Protein AF-A0A1G9U448-F1 (afdb_monomer)

Organism: NCBI:txid1075417

Solvent-accessible surface area (backbone atoms only — not comparable to full-atom values): 19824 Å² total; per-residue (Å²): 132,89,81,52,75,70,58,46,34,69,56,34,36,54,64,58,60,37,46,76,71,63,32,39,77,43,89,88,50,56,73,77,45,35,34,31,41,39,100,90,46,83,48,41,38,32,33,53,84,89,37,44,70,69,30,36,38,35,36,94,88,40,91,78,58,45,40,41,49,67,46,52,42,53,81,42,41,80,78,71,75,64,86,57,98,40,72,66,56,34,39,51,52,52,50,50,59,48,48,73,46,92,81,74,75,94,59,88,73,64,77,82,69,73,83,58,68,49,58,70,83,51,40,51,68,47,79,41,52,79,86,73,39,54,53,49,33,73,72,42,42,45,49,69,70,54,49,60,74,45,32,91,54,33,26,34,30,26,45,74,82,48,92,80,55,57,79,24,45,23,41,54,14,19,43,94,90,49,90,61,68,41,27,34,42,35,37,50,86,99,42,77,47,68,43,74,33,37,41,61,51,53,24,30,30,66,46,56,25,82,86,78,31,58,28,36,39,39,17,35,35,62,62,30,46,52,30,43,43,55,58,40,48,77,80,43,56,79,81,69,34,47,82,43,20,23,38,38,15,36,74,54,76,74,32,68,56,36,49,50,53,54,46,69,75,44,68,86,27,50,39,33,35,48,30,37,56,48,72,66,28,43,51,43,52,42,50,52,46,31,54,73,70,73,47,66,73,48,80,48,79,56,99,63,32,35,37,41,40,43,93,89,49,73,53,73,41,46,60,90,65,60,42,63,64,56,49,30,69,76,66,68,54,89,62,91,64,46,80,51,71,40,96,50,62,30,40,35,52,72,49,64,112

pLDDT: mean 90.65, std 8.46, range [37.75, 98.62]

Radius of gyration: 24.88 Å; Cα contacts (8 Å, |Δi|>4): 648; chains: 1; bounding box: 70×58×46 Å

Sequence (353 aa):
MAYDFTYFKQRVSIIQAAEALGYRHNPHAGRNPVEYCHPEHANVIIRNPHDPVKQLYFTRHDDTNRGSVIDFVRHRLHLFGVRESSEMAGVNKVLHQLAQVDYQPTALLPEVGAKKTFVRERYHCRPAQLQDLGYLQRKRGLSEETLLAFLPYLQKVVDLESAKKWENIGFPYRVVEESQWRGLELVNYHFKRFAAGSDRQHACWFAGCTMVPEKVMWAESAIDAMSFFQLSQRTSPTRFSLKHTLYVAVGGALARAQAEHVLRLYPYARHYTIFDADLAGRLQTIRLAAYRLGVSLTLRREQHQVHFQLPDRTFAIPIDEISLHRFRTLSHLNVQLVEYRPRGKDFNQMLTE

InterPro domains:
  IPR034154 Archaeal primase DnaG/twinkle-like, TOPRIM domain [cd01029] (219-300)

Foldseek 3Di:
DDDDPQNLLQQFALLLVCVLLVWAWDPPDDLAQTWTDDPVDFIKTWGPRVGSNPIKIDGPPDPCQIGHSLSVCLVCLVSVVDDDPDSVVSSVVVSVVRSVDDDDRPDDRRPPPDQDFDDPVQKDKDQDDLVLCCCCVVVLLFDSVLCVQCSRQKIFIFRNPDPVRDTWIWGFWDALVDPDGRWIWTDDVVDTDIDRNRDLQAIWGKAADSPAALEEEEEQAPSLQSLVLVVCCVPPVPPDDSPRYMYTHRPHQDHLNNLLRVCVSHVNHQYEYQYWPALRSLVSLQSSQCSNVVWDWDWDDDDFWIWIDTPVDIDIDGSVRRHPVVCCVRVVRDGRYHYDYDPDGGSSVVSVD

Mean predicted aligned error: 12.14 Å

Secondary structure (DSSP, 8-state):
-PPPHHHHHHH--HHHHHHHTT-EE-TTS-SSSEEEE-SSS--EEEESTT-GGG-EEE-SS-SSSEESHHHHHHHTGGGGT---SSHHHHHHHHHHHHHTS----SS-PPP----PPP-GGGEEEEE--GGGGHHHHHTT---HHHHHHHGGG-EEEEETTSTT--EEEEEEEB-TT--S-SEEEEEETTEEEEPTT--TTT-BEEEE--SS-SEEEEESSHHHHHHHHHHHHHH-TTTT-TTTEEEEE-SSSPPHHHHHHHHHH-TTSEEEE---SSHHHHHHHHHHHHHHTT---EEEE-SSEEEEE-SS-EEEEEGGG--HHHHHHHH------EE---SSSSTTHHHH-

Nearest PDB structures (foldseek):
  6njx-assembly1_A  TM=5.952E-01  e=1.145E-01  Xanthomonas campestris pv. campestris str. B100
  7mwr-assembly1_B  TM=3.979E-01  e=8.564E-01  synthetic construct
  8dzt-assembly1_A  TM=3.580E-01  e=2.215E+00  Homo sapiens
  8dzt-assembly2_B  TM=3.582E-01  e=2.619E+00  Homo sapiens

Structure (mmCIF, N/CA/C/O backbone):
data_AF-A0A1G9U448-F1
#
_entry.id   AF-A0A1G9U448-F1
#
loop_
_atom_site.group_PDB
_atom_site.id
_atom_site.type_symbol
_atom_site.label_atom_id
_atom_site.label_alt_id
_atom_site.label_comp_id
_atom_site.label_asym_id
_atom_site.label_entity_id
_atom_site.label_seq_id
_atom_site.pdbx_PDB_ins_code
_atom_site.Cartn_x
_atom_site.Cartn_y
_atom_site.Cartn_z
_atom_site.occupancy
_atom_site.B_iso_or_equiv
_atom_site.auth_seq_id
_atom_site.auth_comp_id
_atom_site.auth_asym_id
_atom_site.auth_atom_id
_atom_site.pdbx_PDB_model_num
ATOM 1 N N . MET A 1 1 ? -36.482 -34.947 7.653 1.00 37.75 1 MET A N 1
ATOM 2 C CA . MET A 1 1 ? -35.317 -34.242 8.234 1.00 37.75 1 MET A CA 1
ATOM 3 C C . MET A 1 1 ? -35.403 -32.791 7.798 1.00 37.75 1 MET A C 1
ATOM 5 O O . MET A 1 1 ? -35.676 -32.567 6.627 1.00 37.75 1 MET A O 1
ATOM 9 N N . ALA A 1 2 ? -35.267 -31.824 8.706 1.00 45.16 2 ALA A N 1
ATOM 10 C CA . ALA A 1 2 ? -35.223 -30.413 8.325 1.00 45.16 2 ALA A CA 1
ATOM 11 C C . ALA A 1 2 ? -33.831 -30.113 7.753 1.00 45.16 2 ALA A C 1
ATOM 13 O O . ALA A 1 2 ? -32.829 -30.305 8.439 1.00 45.16 2 ALA A O 1
ATOM 14 N N . TYR A 1 3 ? -33.763 -29.723 6.486 1.00 59.84 3 TYR A N 1
ATOM 15 C CA . TYR A 1 3 ? -32.505 -29.390 5.829 1.00 59.84 3 TYR A CA 1
ATOM 16 C C . TYR A 1 3 ? -32.178 -27.922 6.106 1.00 59.84 3 TYR A C 1
ATOM 18 O O . TYR A 1 3 ? -32.959 -27.039 5.763 1.00 59.84 3 TYR A O 1
ATOM 26 N N . ASP A 1 4 ? -31.046 -27.666 6.761 1.00 73.19 4 ASP A N 1
ATOM 27 C CA . ASP A 1 4 ? -30.566 -26.307 7.032 1.00 73.19 4 ASP A CA 1
ATOM 28 C C . ASP A 1 4 ? -29.930 -25.686 5.773 1.00 73.19 4 ASP A C 1
ATOM 30 O O . ASP A 1 4 ? -29.405 -26.380 4.906 1.00 73.19 4 ASP A O 1
ATOM 34 N N . PHE A 1 5 ? -29.907 -24.362 5.666 1.00 74.75 5 PHE A N 1
ATOM 35 C CA . PHE A 1 5 ? -29.290 -23.637 4.553 1.00 74.75 5 PHE A CA 1
ATOM 36 C C . PHE A 1 5 ? -27.809 -23.976 4.345 1.00 74.75 5 PHE A C 1
ATOM 38 O O . PHE A 1 5 ? -27.303 -23.913 3.219 1.00 74.75 5 PHE A O 1
ATOM 45 N N . THR A 1 6 ? -27.119 -24.392 5.406 1.00 78.38 6 THR A N 1
ATOM 46 C CA . THR A 1 6 ? -25.754 -24.922 5.342 1.00 78.38 6 THR A CA 1
ATOM 47 C C . THR A 1 6 ? -25.672 -26.202 4.502 1.00 78.38 6 THR A C 1
ATOM 49 O O . THR A 1 6 ? -24.726 -26.367 3.732 1.00 78.38 6 THR A O 1
ATOM 52 N N . TYR A 1 7 ? -26.685 -27.074 4.578 1.00 83.44 7 TYR A N 1
ATOM 53 C CA . TYR A 1 7 ? -26.759 -28.317 3.803 1.00 83.44 7 TYR A CA 1
ATOM 54 C C . TYR A 1 7 ? -26.789 -28.042 2.296 1.00 83.44 7 TYR A C 1
ATOM 56 O O . TYR A 1 7 ? -26.058 -28.686 1.541 1.00 83.44 7 TYR A O 1
ATOM 64 N N . PHE A 1 8 ? -27.593 -27.068 1.859 1.00 85.19 8 PHE A N 1
ATOM 65 C CA . PHE A 1 8 ? -27.722 -26.739 0.438 1.00 85.19 8 PHE A CA 1
ATOM 66 C C . PHE A 1 8 ? -26.487 -26.047 -0.122 1.00 85.19 8 PHE A C 1
ATOM 68 O O . PHE A 1 8 ? -26.051 -26.399 -1.211 1.00 85.19 8 PHE A O 1
ATOM 75 N N . LYS A 1 9 ? -25.865 -25.127 0.626 1.00 83.81 9 LYS A N 1
ATOM 76 C CA . LYS A 1 9 ? -24.628 -24.452 0.185 1.00 83.81 9 LYS A CA 1
ATOM 77 C C . LYS A 1 9 ? -23.459 -25.414 -0.058 1.00 83.81 9 LYS A C 1
ATOM 79 O O . LYS A 1 9 ? -22.544 -25.080 -0.798 1.00 83.81 9 LYS A O 1
ATOM 84 N N . GLN A 1 10 ? -23.478 -26.591 0.565 1.00 85.38 10 GLN A N 1
ATOM 85 C CA . GLN A 1 10 ? -22.467 -27.631 0.353 1.00 85.38 10 GLN A CA 1
ATOM 86 C C . GLN A 1 10 ? -22.732 -28.503 -0.880 1.00 85.38 10 GLN A C 1
ATOM 88 O O . GLN A 1 10 ? -21.804 -29.145 -1.360 1.00 85.38 10 GLN A O 1
ATOM 93 N N . ARG A 1 11 ? -23.979 -28.562 -1.363 1.00 86.38 11 ARG A N 1
ATOM 94 C CA . ARG A 1 11 ? -24.420 -29.521 -2.392 1.00 86.38 11 ARG A CA 1
ATOM 95 C C . ARG A 1 11 ? -24.850 -28.871 -3.696 1.00 86.38 11 ARG A C 1
ATOM 97 O O . ARG A 1 11 ? -24.737 -29.495 -4.738 1.00 86.38 11 ARG A O 1
ATOM 104 N N . VAL A 1 12 ? -25.326 -27.632 -3.640 1.00 90.62 12 VAL A N 1
ATOM 105 C CA . VAL A 1 12 ? -25.821 -26.896 -4.801 1.00 90.62 12 VAL A CA 1
ATOM 106 C C . VAL A 1 12 ? -24.883 -25.740 -5.089 1.00 90.62 12 VAL A C 1
ATOM 108 O O . VAL A 1 12 ? -24.682 -24.859 -4.249 1.00 90.62 12 VAL A O 1
ATOM 111 N N . SER A 1 13 ? -24.330 -25.728 -6.297 1.00 92.12 13 SER A N 1
ATOM 112 C CA . SER A 1 13 ? -23.539 -24.601 -6.784 1.00 92.12 13 SER A CA 1
ATOM 113 C C . SER A 1 13 ? -24.437 -23.556 -7.461 1.00 92.12 13 SER A C 1
ATOM 115 O O . SER A 1 13 ? -25.479 -23.869 -8.035 1.00 92.12 13 SER A O 1
ATOM 117 N N . ILE A 1 14 ? -24.031 -22.288 -7.435 1.00 95.12 14 ILE A N 1
ATOM 118 C CA . ILE A 1 14 ? -24.667 -21.217 -8.215 1.00 95.12 14 ILE A CA 1
ATOM 119 C C . ILE A 1 14 ? -24.585 -21.529 -9.710 1.00 95.12 14 ILE A C 1
ATOM 121 O O . ILE A 1 14 ? -25.510 -21.220 -10.452 1.00 95.12 14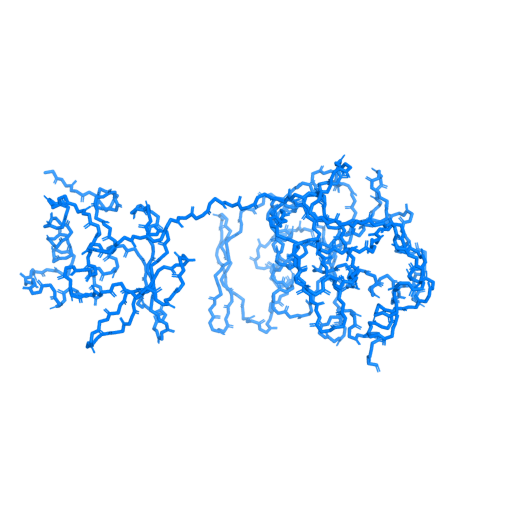 ILE A O 1
ATOM 125 N N . ILE A 1 15 ? -23.491 -22.156 -10.145 1.00 93.56 15 ILE A N 1
ATOM 126 C CA . ILE A 1 15 ? -23.274 -22.536 -11.542 1.00 93.56 15 ILE A CA 1
ATOM 127 C C . ILE A 1 15 ? -24.350 -23.530 -11.989 1.00 93.56 15 ILE A C 1
ATOM 129 O O . ILE A 1 15 ? -25.001 -23.303 -13.001 1.00 93.56 15 ILE A O 1
ATOM 133 N N . GLN A 1 16 ? -24.620 -24.545 -11.167 1.00 93.50 16 GLN A N 1
ATOM 134 C CA . GLN A 1 16 ? -25.703 -25.502 -11.385 1.00 93.50 16 GLN A CA 1
ATOM 135 C C . GLN A 1 16 ? -27.058 -24.808 -11.512 1.00 93.50 16 GLN A C 1
ATOM 137 O O . GLN A 1 16 ? -27.798 -25.061 -12.458 1.00 93.50 16 GLN A O 1
ATOM 142 N N . ALA A 1 17 ? -27.380 -23.914 -10.572 1.00 94.06 17 ALA A N 1
ATOM 143 C CA . ALA A 1 17 ? -28.644 -23.185 -10.595 1.00 94.06 17 ALA A CA 1
ATOM 144 C C . ALA A 1 17 ? -28.766 -22.272 -11.828 1.00 94.06 17 ALA A C 1
ATOM 146 O O . ALA A 1 17 ? -29.856 -22.117 -12.371 1.00 94.06 17 ALA A O 1
ATOM 147 N N . ALA A 1 18 ? -27.663 -21.673 -12.282 1.00 94.62 18 ALA A N 1
ATOM 148 C CA . ALA A 1 18 ? -27.633 -20.840 -13.476 1.00 94.62 18 ALA A CA 1
ATOM 149 C C . ALA A 1 18 ? -27.807 -21.679 -14.755 1.00 94.62 18 ALA A C 1
ATOM 151 O O . ALA A 1 18 ? -28.642 -21.342 -15.592 1.00 94.62 18 ALA A O 1
ATOM 152 N N . GLU A 1 19 ? -27.079 -22.787 -14.902 1.00 93.38 19 GLU A N 1
ATOM 153 C CA . GLU A 1 19 ? -27.205 -23.675 -16.065 1.00 93.38 19 GLU A CA 1
ATOM 154 C C . GLU A 1 19 ? -28.598 -24.318 -16.151 1.00 93.38 19 GLU A C 1
ATOM 156 O O . GLU A 1 19 ? -29.150 -24.421 -17.245 1.00 93.38 19 GLU A O 1
ATOM 161 N N . ALA A 1 20 ? -29.221 -24.646 -15.011 1.00 92.50 20 ALA A N 1
ATOM 162 C CA . ALA A 1 20 ? -30.607 -25.123 -14.959 1.00 92.50 20 ALA A CA 1
ATOM 163 C C . ALA A 1 20 ? -31.621 -24.100 -15.509 1.00 92.50 20 ALA A C 1
ATOM 165 O O . ALA A 1 20 ? -32.674 -24.485 -16.008 1.00 92.50 20 ALA A O 1
ATOM 166 N N . LEU A 1 21 ? -31.291 -22.806 -15.450 1.00 93.62 21 LEU A N 1
ATOM 167 C CA . LEU A 1 21 ? -32.075 -21.712 -16.029 1.00 93.62 21 LEU A CA 1
ATOM 168 C C . LEU A 1 21 ? -31.620 -21.331 -17.449 1.00 93.62 21 LEU A C 1
ATOM 170 O O . LEU A 1 21 ? -32.036 -20.300 -17.965 1.00 93.62 21 LEU A O 1
ATOM 174 N N . GLY A 1 22 ? -30.740 -22.112 -18.081 1.00 92.69 22 GLY A N 1
ATOM 175 C CA . GLY A 1 22 ? -30.280 -21.863 -19.449 1.00 92.69 22 GLY A CA 1
ATOM 176 C C . GLY A 1 22 ? -29.158 -20.830 -19.584 1.00 92.69 22 GLY A C 1
ATOM 177 O O . GLY A 1 22 ? -28.818 -20.445 -20.707 1.00 92.69 22 GLY A O 1
ATOM 178 N N . TYR A 1 23 ? -28.547 -20.385 -18.481 1.00 94.06 23 TYR A N 1
ATOM 179 C CA . TYR A 1 23 ? -27.344 -19.559 -18.561 1.00 94.06 23 TYR A CA 1
ATOM 180 C C . TYR A 1 23 ? -26.170 -20.361 -19.136 1.00 94.06 23 TYR A C 1
ATOM 182 O O . TYR A 1 23 ? -25.998 -21.541 -18.837 1.00 94.06 23 TYR A O 1
ATOM 190 N N . ARG A 1 24 ? -25.309 -19.703 -19.918 1.00 93.12 24 ARG A N 1
ATOM 191 C CA . ARG A 1 24 ? -24.119 -20.318 -20.5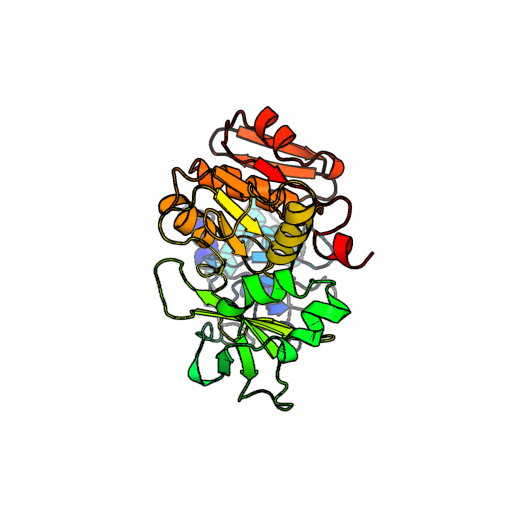26 1.00 93.12 24 ARG A CA 1
ATOM 192 C C . ARG A 1 24 ? -22.849 -19.572 -20.150 1.00 93.12 24 ARG A C 1
ATOM 194 O O . ARG A 1 24 ? -22.836 -18.344 -20.111 1.00 93.12 24 ARG A O 1
ATOM 201 N N . HIS A 1 25 ? -21.775 -20.317 -19.904 1.00 91.50 25 HIS A N 1
ATOM 202 C CA . HIS A 1 25 ? -20.465 -19.751 -19.598 1.00 91.50 25 HIS A CA 1
ATOM 203 C C . HIS A 1 25 ? -19.950 -18.866 -20.745 1.00 91.50 25 HIS A C 1
ATOM 205 O O . HIS A 1 25 ? -20.002 -19.259 -21.911 1.00 91.50 25 HIS A O 1
ATOM 211 N N . ASN A 1 26 ? -19.412 -17.692 -20.408 1.00 88.69 26 ASN A N 1
ATOM 212 C CA . ASN A 1 26 ? -18.741 -16.797 -21.344 1.00 88.69 26 ASN A CA 1
ATOM 213 C C . ASN A 1 26 ? -17.211 -17.004 -21.284 1.00 88.69 26 ASN A C 1
ATOM 215 O O . ASN A 1 26 ? -16.560 -16.456 -20.389 1.00 88.69 26 ASN A O 1
ATOM 219 N N . PRO A 1 27 ? -16.601 -17.730 -22.243 1.00 79.38 27 PRO A N 1
ATOM 220 C CA . PRO A 1 27 ? -15.167 -18.037 -22.220 1.00 79.38 27 PRO A CA 1
ATOM 221 C C . PRO A 1 27 ? -14.274 -16.814 -22.475 1.00 79.38 27 PRO A C 1
ATOM 223 O O . PRO A 1 27 ? -13.073 -16.866 -22.215 1.00 79.38 27 PRO A O 1
ATOM 226 N N . HIS A 1 28 ? -14.842 -15.714 -22.976 1.00 78.81 28 HIS A N 1
ATOM 227 C CA . HIS A 1 28 ? -14.120 -14.472 -23.252 1.00 78.81 28 HIS A CA 1
ATOM 228 C C . HIS A 1 28 ? -14.090 -13.514 -22.048 1.00 78.81 28 HIS A C 1
ATOM 230 O O . HIS A 1 28 ? -13.465 -12.455 -22.122 1.00 78.81 28 HIS A O 1
ATOM 236 N N . ALA A 1 29 ? -14.753 -13.867 -20.942 1.00 78.06 29 ALA A N 1
ATOM 237 C CA . ALA A 1 29 ? -14.785 -13.075 -19.719 1.00 78.06 29 ALA A CA 1
ATOM 238 C C . ALA A 1 29 ? -13.610 -13.389 -18.765 1.00 78.06 29 ALA A C 1
ATOM 240 O O . ALA A 1 29 ? -12.647 -14.081 -19.103 1.00 78.06 29 ALA A O 1
ATOM 241 N N . GLY A 1 30 ? -13.660 -12.828 -17.551 1.00 65.12 30 GLY A N 1
ATOM 242 C CA . GLY A 1 30 ? -12.664 -13.078 -16.507 1.00 65.12 30 GLY A CA 1
ATOM 243 C C . GLY A 1 30 ? -12.547 -14.563 -16.135 1.00 65.12 30 GLY A C 1
ATOM 244 O O . GLY A 1 30 ? -13.518 -15.309 -16.183 1.00 65.12 30 GLY A O 1
ATOM 245 N N . ARG A 1 31 ? -11.339 -14.996 -15.741 1.00 71.25 31 ARG A N 1
ATOM 246 C CA . ARG A 1 31 ? -11.076 -16.390 -15.323 1.00 71.25 31 ARG A CA 1
ATOM 247 C C . ARG A 1 31 ? -11.512 -16.686 -13.882 1.00 71.25 31 ARG A C 1
ATOM 249 O O . ARG A 1 31 ? -11.814 -17.821 -13.548 1.00 71.25 31 ARG A O 1
ATOM 256 N N . ASN A 1 32 ? -11.507 -15.679 -13.011 1.00 75.25 32 ASN A N 1
ATOM 257 C CA . ASN A 1 32 ? -12.076 -15.729 -11.662 1.00 75.25 32 ASN A CA 1
ATOM 258 C C . ASN A 1 32 ? -12.270 -14.276 -11.177 1.00 75.25 32 ASN A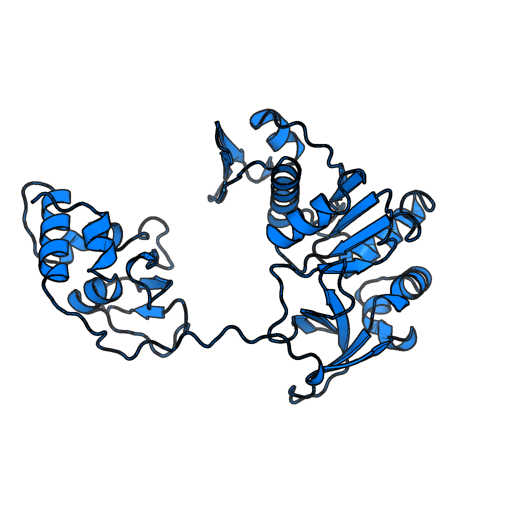 C 1
ATOM 260 O O . ASN A 1 32 ? -11.272 -13.599 -10.912 1.00 75.25 32 ASN A O 1
ATOM 264 N N . PRO A 1 33 ? -13.509 -13.764 -11.089 1.00 84.44 33 PRO A N 1
ATOM 265 C CA . PRO A 1 33 ? -14.768 -14.492 -11.259 1.00 84.44 33 P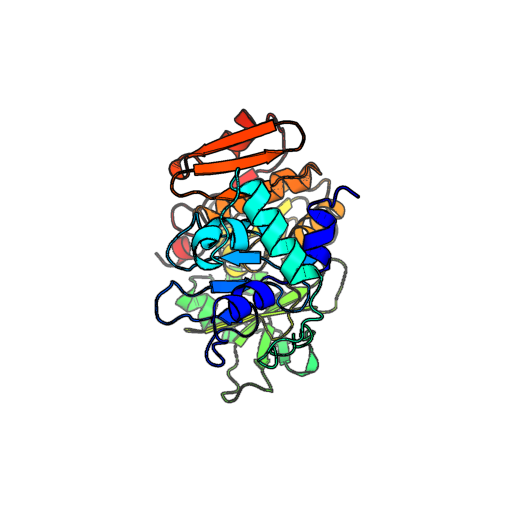RO A CA 1
ATOM 266 C C . PRO A 1 33 ? -15.050 -14.901 -12.710 1.00 84.44 33 PRO A C 1
ATOM 268 O O . PRO A 1 33 ? -14.526 -14.273 -13.628 1.00 84.44 33 PRO A O 1
ATOM 271 N N . VAL A 1 34 ? -15.883 -15.930 -12.880 1.00 89.38 34 VAL A N 1
ATOM 272 C CA . VAL A 1 34 ? -16.415 -16.376 -14.181 1.00 89.38 34 VAL A CA 1
ATOM 273 C C . VAL A 1 34 ? -17.737 -15.673 -14.478 1.00 89.38 34 VAL A C 1
ATOM 275 O O . VAL A 1 34 ? -18.439 -15.256 -13.556 1.00 89.38 34 VAL A O 1
ATOM 278 N N . GLU A 1 35 ? -18.090 -15.543 -15.753 1.00 93.06 35 GLU A N 1
ATOM 279 C CA . GLU A 1 35 ? -19.335 -14.904 -16.192 1.00 93.06 35 GLU A CA 1
ATOM 280 C C . GLU A 1 35 ? -20.228 -15.905 -16.929 1.00 93.06 35 GLU A C 1
ATOM 282 O O . GLU A 1 35 ? -19.755 -16.681 -17.759 1.00 93.06 35 GLU A O 1
ATOM 287 N N . TYR A 1 36 ? -21.519 -15.871 -16.609 1.00 93.44 36 TYR A N 1
ATOM 288 C CA . TYR A 1 36 ? -22.572 -16.669 -17.225 1.00 93.44 36 TYR A CA 1
ATOM 289 C C . TYR A 1 36 ? -23.613 -15.733 -17.847 1.00 93.44 36 TYR A C 1
ATOM 291 O O . TYR A 1 36 ? -24.137 -14.838 -17.178 1.00 93.44 36 TYR A O 1
ATOM 299 N N . CYS A 1 37 ? -23.902 -15.933 -19.130 1.00 92.75 37 CYS A N 1
ATOM 300 C CA . CYS A 1 37 ? -24.793 -15.101 -19.935 1.00 92.75 37 CYS A CA 1
ATOM 301 C C . CYS A 1 37 ? -26.135 -15.792 -20.178 1.00 92.75 37 CYS A C 1
ATOM 303 O O . CYS A 1 37 ? -26.185 -17.014 -20.321 1.00 92.75 37 CYS A O 1
ATOM 305 N N . HIS A 1 38 ? -27.204 -15.004 -20.278 1.00 91.75 38 HIS A N 1
ATOM 306 C CA . HIS A 1 38 ? -28.538 -15.469 -20.656 1.00 91.75 38 HIS A CA 1
ATOM 307 C C . HIS A 1 38 ? -29.115 -14.547 -21.745 1.00 91.75 38 HIS A C 1
ATOM 309 O O . HIS A 1 38 ? -28.898 -13.339 -21.658 1.00 91.75 38 HIS A O 1
ATOM 315 N N . PRO A 1 39 ? -29.846 -15.061 -22.754 1.00 87.75 39 PRO A N 1
ATOM 316 C CA . PRO A 1 39 ? -30.405 -14.229 -23.827 1.00 87.75 39 PRO A CA 1
ATOM 317 C C . PRO A 1 39 ? -31.393 -13.157 -23.340 1.00 87.75 39 PRO A C 1
ATOM 319 O O . PRO A 1 39 ? -31.404 -12.048 -23.860 1.00 87.75 39 PRO A O 1
ATOM 322 N N . GLU A 1 40 ? -32.200 -13.483 -22.327 1.00 88.00 40 GLU A N 1
ATOM 323 C CA . GLU A 1 40 ? -33.309 -12.632 -21.854 1.00 88.00 40 GLU A CA 1
ATOM 324 C C . GLU A 1 40 ? -33.076 -12.011 -20.466 1.00 88.00 40 GLU A C 1
ATOM 326 O O . GLU A 1 40 ? -33.907 -11.256 -19.961 1.00 88.00 40 GLU A O 1
ATOM 331 N N . HIS A 1 41 ? -31.963 -12.340 -19.804 1.00 87.31 41 HIS A N 1
ATOM 332 C CA . HIS A 1 41 ? -31.717 -11.946 -18.415 1.00 87.31 41 HIS A CA 1
ATOM 333 C C . HIS A 1 41 ? -30.299 -11.415 -18.231 1.00 87.31 41 HIS A C 1
ATOM 335 O O . HIS A 1 41 ? -29.377 -11.795 -18.948 1.00 87.31 41 HIS A O 1
ATOM 341 N N . ALA A 1 42 ? -30.111 -10.557 -17.226 1.00 86.19 42 ALA A N 1
ATOM 342 C CA . ALA A 1 42 ? -28.808 -9.978 -16.923 1.00 86.19 42 ALA A CA 1
ATOM 343 C C . ALA A 1 42 ? -27.749 -11.057 -16.639 1.00 86.19 42 ALA A C 1
ATOM 345 O O . ALA A 1 42 ? -28.018 -12.040 -15.936 1.00 86.19 42 ALA A O 1
ATOM 346 N N . ASN A 1 43 ? -26.532 -10.819 -17.139 1.00 90.88 43 ASN A N 1
ATOM 347 C CA . ASN A 1 43 ? -25.374 -11.672 -16.892 1.00 90.88 43 ASN A CA 1
ATOM 348 C C . ASN A 1 43 ? -25.081 -11.803 -15.397 1.00 90.88 43 ASN A C 1
ATOM 350 O O . ASN A 1 43 ? -25.203 -10.851 -14.618 1.00 90.88 43 ASN A O 1
ATOM 354 N N . VAL A 1 44 ? -24.617 -12.987 -15.023 1.00 92.50 44 VAL A N 1
ATOM 355 C CA . VAL A 1 44 ? -24.292 -13.348 -13.648 1.00 92.50 44 VAL A CA 1
ATOM 356 C C . VAL A 1 44 ? -22.790 -13.569 -13.549 1.00 92.50 44 VAL A C 1
ATOM 358 O O . VAL A 1 44 ? -22.216 -14.364 -14.290 1.00 92.50 44 VAL A O 1
ATOM 361 N N . ILE A 1 45 ? -22.147 -12.872 -12.615 1.00 92.94 45 ILE A N 1
ATOM 362 C CA . ILE A 1 45 ? -20.721 -13.014 -12.335 1.00 92.94 45 ILE A CA 1
ATOM 363 C C . ILE A 1 45 ? -20.557 -13.830 -11.057 1.00 92.94 45 ILE A C 1
ATOM 365 O O . ILE A 1 45 ? -21.003 -13.404 -9.993 1.00 92.94 45 ILE A O 1
ATOM 369 N N . ILE A 1 46 ? -19.898 -14.986 -11.157 1.00 92.38 46 ILE A N 1
ATOM 370 C CA . ILE A 1 46 ? -19.754 -15.972 -10.080 1.00 92.38 46 ILE A CA 1
ATOM 371 C C . ILE A 1 46 ? -18.304 -15.989 -9.585 1.00 92.38 46 ILE A C 1
ATOM 373 O O . ILE A 1 46 ? -17.359 -16.255 -10.331 1.00 92.38 46 ILE A O 1
ATOM 377 N N . ARG A 1 47 ? -18.118 -15.701 -8.295 1.00 90.19 47 ARG A N 1
ATOM 378 C CA . ARG A 1 47 ? -16.835 -15.786 -7.581 1.00 90.19 47 ARG A CA 1
ATOM 379 C C . ARG A 1 47 ? -16.644 -17.176 -6.992 1.00 90.19 47 ARG A C 1
ATOM 381 O O . ARG A 1 47 ? -17.615 -17.811 -6.601 1.00 90.19 47 ARG A O 1
ATOM 388 N N . ASN A 1 48 ? -15.383 -17.589 -6.858 1.00 88.44 48 ASN A N 1
ATOM 389 C CA . ASN A 1 48 ? -14.994 -18.893 -6.305 1.00 88.44 48 ASN A CA 1
ATOM 390 C C . ASN A 1 48 ? -15.697 -20.073 -7.008 1.00 88.44 48 ASN A C 1
ATOM 392 O O . ASN A 1 48 ? -16.274 -20.921 -6.334 1.00 88.44 48 ASN A O 1
ATOM 396 N N . PRO A 1 49 ? -15.664 -20.151 -8.352 1.00 87.38 49 PRO A N 1
ATOM 397 C CA . PRO A 1 49 ? -16.468 -21.117 -9.105 1.00 87.38 49 PRO A CA 1
ATOM 398 C C . PRO A 1 49 ? -16.162 -22.586 -8.771 1.00 87.38 49 PRO A C 1
ATOM 400 O O . PRO A 1 49 ? -17.008 -23.439 -8.996 1.00 87.38 49 PRO A O 1
ATOM 403 N N . HIS A 1 50 ? -15.007 -22.869 -8.168 1.00 84.81 50 HIS A N 1
ATOM 404 C CA . HIS A 1 50 ? -14.564 -24.215 -7.786 1.00 84.81 50 HIS A CA 1
ATOM 405 C C . HIS A 1 50 ? -14.917 -24.626 -6.345 1.00 84.81 50 HIS A C 1
ATOM 407 O O . HIS A 1 50 ? -14.586 -25.731 -5.935 1.00 84.81 50 HIS A O 1
ATOM 413 N N . ASP A 1 51 ? -15.548 -23.754 -5.553 1.00 86.44 51 ASP A N 1
ATOM 414 C CA . ASP A 1 51 ? -15.909 -24.034 -4.153 1.00 86.44 51 ASP A CA 1
ATOM 415 C C . ASP A 1 51 ? -17.365 -23.604 -3.894 1.00 86.44 51 ASP A C 1
ATOM 417 O O . ASP A 1 51 ? -17.596 -22.429 -3.588 1.00 86.44 51 ASP A O 1
ATOM 421 N N . PRO A 1 52 ? -18.351 -24.521 -4.012 1.00 84.94 52 PRO A N 1
ATOM 422 C CA . PRO A 1 52 ? -19.777 -24.214 -3.853 1.00 84.94 52 PRO A CA 1
ATOM 423 C C . PRO A 1 52 ? -20.118 -23.483 -2.549 1.00 84.94 52 PRO A C 1
ATOM 425 O O . PRO A 1 52 ? -20.942 -22.570 -2.549 1.00 84.94 52 PRO A O 1
ATOM 428 N N . VAL A 1 53 ? -19.418 -23.798 -1.454 1.00 86.19 53 VAL A N 1
ATOM 429 C CA . VAL A 1 53 ? -19.659 -23.188 -0.138 1.00 86.19 53 VAL A CA 1
ATOM 430 C C . VAL A 1 53 ? -19.267 -21.711 -0.132 1.00 86.19 53 VAL A C 1
ATOM 432 O O . VAL A 1 53 ? -19.911 -20.894 0.529 1.00 86.19 53 VAL A O 1
ATOM 435 N N . LYS A 1 54 ? -18.215 -21.354 -0.877 1.00 88.12 54 LYS A N 1
ATOM 436 C CA . LYS A 1 54 ? -17.712 -19.978 -0.992 1.00 88.12 54 LYS A CA 1
ATOM 437 C C . LYS A 1 54 ? -18.232 -19.243 -2.225 1.00 88.12 54 LYS A C 1
ATOM 439 O O . LYS A 1 54 ? -17.821 -18.096 -2.447 1.00 88.12 54 LYS A O 1
ATOM 444 N N . GLN A 1 55 ? -19.085 -19.868 -3.036 1.00 91.50 55 GLN A N 1
ATOM 445 C CA . GLN A 1 55 ? -19.623 -19.228 -4.226 1.00 91.50 55 GLN A CA 1
ATOM 446 C C . GLN A 1 55 ? -20.512 -18.046 -3.853 1.00 91.50 55 GLN A C 1
ATOM 448 O O . GLN A 1 55 ? -21.397 -18.121 -2.999 1.00 91.50 55 GLN A O 1
ATOM 453 N N . LEU A 1 56 ? -20.265 -16.940 -4.543 1.00 92.19 56 LEU A N 1
ATOM 454 C CA . LEU A 1 56 ? -21.080 -15.739 -4.476 1.00 92.19 56 LEU A CA 1
ATOM 455 C C . LEU A 1 56 ? -21.322 -15.242 -5.888 1.00 92.19 56 LEU A C 1
ATOM 457 O O . LEU A 1 56 ? -20.417 -15.305 -6.723 1.00 92.19 56 LEU A O 1
ATOM 461 N N . TYR A 1 57 ? -22.504 -14.693 -6.132 1.00 94.50 57 TYR A N 1
ATOM 462 C CA . TYR A 1 57 ? -22.827 -14.062 -7.401 1.00 94.50 57 TYR A CA 1
ATOM 463 C C . TYR A 1 57 ? -23.168 -12.589 -7.238 1.00 94.50 57 TYR A C 1
ATOM 465 O O . TYR A 1 57 ? -23.561 -12.145 -6.159 1.00 94.50 57 TYR A O 1
ATOM 473 N N . PHE A 1 58 ? -23.024 -11.844 -8.326 1.00 91.88 58 PHE A N 1
ATOM 474 C CA . PHE A 1 58 ? -23.563 -10.498 -8.479 1.00 91.88 58 PHE A CA 1
ATOM 475 C C . PHE A 1 58 ? -23.870 -10.222 -9.953 1.00 91.88 58 PHE A C 1
ATOM 477 O O . PHE A 1 58 ? -23.310 -10.867 -10.843 1.00 91.88 58 PHE A O 1
ATOM 484 N N . THR A 1 59 ? -24.741 -9.251 -10.206 1.00 88.50 59 THR A N 1
ATOM 485 C CA . THR A 1 59 ? -24.977 -8.695 -11.547 1.00 88.50 59 THR A CA 1
ATOM 486 C C . THR A 1 59 ? -24.299 -7.323 -11.668 1.00 88.50 59 THR A C 1
ATOM 488 O O . THR A 1 59 ? -24.037 -6.671 -10.659 1.00 88.50 59 THR A O 1
ATOM 491 N N . ARG A 1 60 ? -23.938 -6.879 -12.883 1.00 74.88 60 ARG A N 1
ATOM 492 C CA . ARG A 1 60 ? -23.153 -5.632 -13.072 1.00 74.88 60 ARG A CA 1
ATOM 493 C C . ARG A 1 60 ? -23.947 -4.343 -12.843 1.00 74.88 60 ARG A C 1
ATOM 495 O O . ARG A 1 60 ? -23.332 -3.314 -12.586 1.00 74.88 60 ARG A O 1
ATOM 502 N N . HIS A 1 61 ? -25.269 -4.389 -12.983 1.00 70.44 61 HIS A N 1
ATOM 503 C CA . HIS A 1 61 ? -26.122 -3.195 -13.036 1.00 70.44 61 HIS A CA 1
ATOM 504 C C . HIS A 1 61 ? -27.209 -3.167 -11.952 1.00 70.44 61 HIS A C 1
ATOM 506 O O . HIS A 1 61 ? -28.008 -2.238 -11.930 1.00 70.44 61 HIS A O 1
ATOM 512 N N . ASP A 1 62 ? -27.228 -4.154 -11.051 1.00 73.88 62 ASP A N 1
ATOM 513 C CA . ASP A 1 62 ? -28.176 -4.230 -9.941 1.00 73.88 62 ASP A CA 1
ATOM 514 C C . ASP A 1 62 ? -27.474 -4.734 -8.668 1.00 73.88 62 ASP A C 1
ATOM 516 O O . ASP A 1 62 ? -27.141 -5.916 -8.524 1.00 73.88 62 ASP A O 1
ATOM 520 N N . ASP A 1 63 ? -27.253 -3.804 -7.735 1.00 66.81 63 ASP A N 1
ATOM 521 C CA . ASP A 1 63 ? -26.577 -4.042 -6.456 1.00 66.81 63 ASP A CA 1
ATOM 522 C C . ASP A 1 63 ? -27.414 -4.872 -5.466 1.00 66.81 63 ASP A C 1
ATOM 524 O O . ASP A 1 63 ? -26.876 -5.364 -4.465 1.00 66.81 63 ASP A O 1
ATOM 528 N N . THR A 1 64 ? -28.712 -5.045 -5.732 1.00 74.19 64 THR A N 1
ATOM 529 C CA . THR A 1 64 ? -29.620 -5.860 -4.914 1.00 74.19 64 THR A CA 1
ATOM 530 C C . THR A 1 64 ? -29.612 -7.329 -5.348 1.00 74.19 64 THR A C 1
ATOM 532 O O . THR A 1 64 ? -29.742 -8.223 -4.511 1.00 74.19 64 THR A O 1
ATOM 535 N N . ASN A 1 65 ? -29.328 -7.608 -6.626 1.00 85.12 65 ASN A N 1
ATOM 536 C CA . ASN A 1 65 ? -29.289 -8.957 -7.191 1.00 85.12 65 ASN A CA 1
ATOM 537 C C . ASN A 1 65 ? -27.894 -9.596 -7.073 1.00 85.12 65 ASN A C 1
ATOM 539 O O . ASN A 1 65 ? -27.122 -9.699 -8.035 1.00 85.12 65 ASN A O 1
ATOM 543 N N . ARG A 1 66 ? -27.564 -10.004 -5.846 1.00 91.00 66 ARG A N 1
ATOM 544 C CA . ARG A 1 66 ? -26.298 -10.646 -5.470 1.00 91.00 66 ARG A CA 1
ATOM 545 C C . ARG A 1 66 ? -26.468 -11.525 -4.235 1.00 91.00 66 ARG A C 1
ATOM 547 O O . ARG A 1 66 ? -27.415 -11.350 -3.477 1.00 91.00 66 ARG A O 1
ATOM 554 N N . GLY A 1 67 ? -25.509 -12.409 -3.980 1.00 91.56 67 GLY A N 1
ATOM 555 C CA . GLY A 1 67 ? -25.465 -13.185 -2.741 1.00 91.56 67 GLY A CA 1
ATOM 556 C C . GLY A 1 67 ? -25.015 -14.624 -2.939 1.00 91.56 67 GLY A C 1
ATOM 557 O O . GLY A 1 67 ? -24.168 -14.913 -3.782 1.00 91.56 67 GLY A O 1
ATOM 558 N N . SER A 1 68 ? -25.558 -15.513 -2.117 1.00 93.00 68 SER A N 1
ATOM 559 C CA . SER A 1 68 ? -25.314 -16.955 -2.149 1.00 93.00 68 SER A CA 1
ATOM 560 C C . SER A 1 68 ? -26.244 -17.678 -3.130 1.00 93.00 68 SER A C 1
ATOM 562 O O . SER A 1 68 ? -27.123 -17.066 -3.733 1.00 93.00 68 SER A O 1
ATOM 564 N N . VAL A 1 69 ? -26.101 -19.001 -3.256 1.00 93.44 69 VAL A N 1
ATOM 565 C CA . VAL A 1 69 ? -27.014 -19.842 -4.057 1.00 93.44 69 VAL A CA 1
ATOM 566 C C . VAL A 1 69 ? -28.481 -19.710 -3.641 1.00 93.44 69 VAL A C 1
ATOM 568 O O . VAL A 1 69 ? -29.368 -19.726 -4.487 1.00 93.44 69 VAL A O 1
ATOM 571 N N . ILE A 1 70 ? -28.744 -19.484 -2.353 1.00 92.25 70 ILE A N 1
ATOM 572 C CA . ILE A 1 70 ? -30.103 -19.289 -1.835 1.00 92.25 70 ILE A CA 1
ATOM 573 C C . ILE A 1 70 ? -30.680 -17.983 -2.379 1.00 92.25 70 ILE A C 1
ATOM 575 O O . ILE A 1 70 ? -31.814 -17.951 -2.843 1.00 92.25 70 ILE A O 1
ATOM 579 N N . ASP A 1 71 ? -29.882 -16.914 -2.363 1.00 93.00 71 ASP A N 1
ATOM 580 C CA . ASP A 1 71 ? -30.286 -15.607 -2.883 1.00 93.00 71 ASP A CA 1
ATOM 581 C C . ASP A 1 71 ? -30.432 -15.650 -4.409 1.00 93.00 71 ASP A C 1
ATOM 583 O O . ASP A 1 71 ? -31.292 -14.980 -4.971 1.00 93.00 71 ASP A O 1
ATOM 587 N N . PHE A 1 72 ? -29.621 -16.465 -5.092 1.00 94.44 72 PHE A N 1
ATOM 588 C CA . PHE A 1 72 ? -29.723 -16.679 -6.536 1.00 94.44 72 PHE A CA 1
ATOM 589 C C . PHE A 1 72 ? -31.068 -17.294 -6.911 1.00 94.44 72 PHE A C 1
ATOM 591 O O . PHE A 1 72 ? -31.772 -16.753 -7.766 1.00 94.44 72 PHE A O 1
ATOM 598 N N . VAL A 1 73 ? -31.427 -18.392 -6.239 1.00 94.12 73 VAL A N 1
ATOM 599 C CA . VAL A 1 73 ? -32.702 -19.085 -6.441 1.00 94.12 73 VAL A CA 1
ATOM 600 C C . VAL A 1 73 ? -33.867 -18.189 -6.038 1.00 94.12 73 VAL A C 1
ATOM 602 O O . VAL A 1 73 ? -34.820 -18.086 -6.800 1.00 94.12 73 VAL A O 1
ATOM 605 N N . ARG A 1 74 ? -33.782 -17.484 -4.902 1.00 92.94 74 ARG A N 1
ATOM 606 C CA . ARG A 1 74 ? -34.839 -16.569 -4.441 1.00 92.94 74 ARG A CA 1
ATOM 607 C C . ARG A 1 74 ? -35.162 -15.498 -5.483 1.00 92.94 74 ARG A C 1
ATOM 609 O O . ARG A 1 74 ? -36.308 -15.387 -5.901 1.00 92.94 74 ARG A O 1
ATOM 616 N N . HIS A 1 75 ? -34.157 -14.776 -5.983 1.00 92.44 75 HIS A N 1
ATOM 617 C CA . HIS A 1 75 ? -34.373 -13.708 -6.972 1.00 92.44 75 HIS A CA 1
ATOM 618 C C . HIS A 1 75 ? -34.881 -14.214 -8.332 1.00 92.44 75 HIS A C 1
ATOM 620 O O . HIS A 1 75 ? -35.377 -13.430 -9.138 1.00 92.44 75 HIS A O 1
ATOM 626 N N . ARG A 1 76 ? -34.747 -15.514 -8.609 1.00 92.50 76 ARG A N 1
ATOM 627 C CA . ARG A 1 76 ? -35.126 -16.146 -9.881 1.00 92.50 76 ARG A CA 1
ATOM 628 C C . ARG A 1 76 ? -36.183 -17.232 -9.704 1.00 92.50 76 ARG A C 1
ATOM 630 O O . ARG A 1 76 ? -36.375 -18.036 -10.607 1.00 92.50 76 ARG A O 1
ATOM 637 N N . LEU A 1 77 ? -36.896 -17.251 -8.575 1.00 92.56 77 LEU A N 1
ATOM 638 C CA . LEU A 1 77 ? -37.831 -18.330 -8.247 1.00 92.56 77 LEU A CA 1
ATOM 639 C C . LEU A 1 77 ? -38.918 -18.496 -9.321 1.00 92.56 77 LEU A C 1
ATOM 641 O O . LEU A 1 77 ? -39.278 -19.616 -9.675 1.00 92.56 77 LEU A O 1
ATOM 645 N N . HIS A 1 78 ? -39.370 -17.377 -9.894 1.00 90.19 78 HIS A N 1
ATOM 646 C CA . HIS A 1 78 ? -40.348 -17.341 -10.981 1.00 90.19 78 HIS A CA 1
ATOM 647 C C . HIS A 1 78 ? -39.874 -18.047 -12.266 1.00 90.19 78 HIS A C 1
ATOM 649 O O . HIS A 1 78 ? -40.709 -18.552 -13.010 1.00 90.19 78 HIS A O 1
ATOM 655 N N . LEU A 1 79 ? -38.561 -18.138 -12.509 1.00 91.25 79 LEU A N 1
ATOM 656 C CA . LEU A 1 79 ? -37.988 -18.809 -13.683 1.00 91.25 79 LEU A CA 1
ATOM 657 C C . LEU A 1 79 ? -37.934 -20.335 -13.526 1.00 91.25 79 LEU A C 1
ATOM 659 O O . LEU A 1 79 ? -37.900 -21.051 -14.519 1.00 91.25 79 LEU A O 1
ATOM 663 N N . PHE A 1 80 ? -37.974 -20.847 -12.291 1.00 89.56 80 PHE A N 1
ATOM 664 C CA . PHE A 1 80 ? -37.978 -22.290 -12.019 1.00 89.56 80 PHE A CA 1
ATOM 665 C C . PHE A 1 80 ? -39.366 -22.937 -12.167 1.00 89.56 80 PHE A C 1
ATOM 667 O O . PHE A 1 80 ? -39.500 -24.145 -11.988 1.00 89.56 80 PHE A O 1
ATOM 674 N N . GLY A 1 81 ? -40.416 -22.157 -12.454 1.00 83.81 81 GLY A N 1
ATOM 675 C CA . GLY A 1 81 ? -41.769 -22.684 -12.674 1.00 83.81 81 GLY A CA 1
ATOM 676 C C . GLY A 1 81 ? -42.427 -23.307 -11.434 1.00 83.81 81 GLY A C 1
ATOM 677 O O . GLY A 1 81 ? -43.398 -24.054 -11.559 1.00 83.81 81 GLY A O 1
ATOM 678 N N . VAL A 1 82 ? -41.923 -23.017 -10.230 1.00 85.69 82 VAL A N 1
ATOM 679 C CA . VAL A 1 82 ? -42.441 -23.567 -8.970 1.00 85.69 82 VAL A CA 1
ATOM 680 C C . VAL A 1 82 ? -43.557 -22.682 -8.407 1.00 85.69 82 VAL A C 1
ATOM 682 O O . VAL A 1 82 ? -43.405 -21.467 -8.298 1.00 85.69 82 VAL A O 1
ATOM 685 N N . ARG A 1 83 ? -44.677 -23.297 -8.002 1.00 78.81 83 ARG A N 1
ATOM 686 C CA . ARG A 1 83 ? -45.775 -22.648 -7.266 1.00 78.81 83 ARG A CA 1
ATOM 687 C C . ARG A 1 83 ? -45.900 -23.279 -5.885 1.00 78.81 83 ARG A C 1
ATOM 689 O O . ARG A 1 83 ? -46.210 -24.461 -5.790 1.00 78.81 83 ARG A O 1
ATOM 696 N N . GLU A 1 84 ? -45.656 -22.497 -4.842 1.00 84.88 84 GLU A N 1
ATOM 697 C CA . GLU A 1 84 ? -45.728 -22.931 -3.443 1.00 84.88 84 GLU A CA 1
ATOM 698 C C . GLU A 1 84 ? -46.413 -21.865 -2.584 1.00 84.88 84 GLU A C 1
ATOM 700 O O . GLU A 1 84 ? -46.538 -20.709 -2.989 1.00 84.88 84 GLU A O 1
ATOM 705 N N . SER A 1 85 ? -46.846 -22.257 -1.385 1.00 79.00 85 SER A N 1
ATOM 706 C CA . SER A 1 85 ? -47.566 -21.386 -0.444 1.00 79.00 85 SER A CA 1
ATOM 707 C C . SER A 1 85 ? -46.727 -20.229 0.109 1.00 79.00 85 SER A C 1
ATOM 709 O O . SER A 1 85 ? -47.281 -19.228 0.556 1.00 79.00 85 SER A O 1
ATOM 711 N N . SER A 1 86 ? -45.396 -20.342 0.081 1.00 87.44 86 SER A N 1
ATOM 712 C CA . SER A 1 86 ? -44.474 -19.266 0.448 1.00 87.44 86 SER A CA 1
ATOM 713 C C . SER A 1 86 ? -43.245 -19.262 -0.455 1.00 87.44 86 SER A C 1
ATOM 715 O O . SER A 1 86 ? -42.820 -20.311 -0.946 1.00 87.44 86 SER A O 1
ATOM 717 N N . GLU A 1 87 ? -42.633 -18.088 -0.629 1.00 86.25 87 GLU A N 1
ATOM 718 C CA . GLU A 1 87 ? -41.389 -17.937 -1.393 1.00 86.25 87 GLU A CA 1
ATOM 719 C C . GLU A 1 87 ? -40.304 -18.887 -0.871 1.00 86.25 87 GLU A C 1
ATOM 721 O O . GLU A 1 87 ? -39.655 -19.585 -1.646 1.00 86.25 87 GLU A O 1
ATOM 726 N N . MET A 1 88 ? -40.155 -18.985 0.454 1.00 86.75 88 MET A N 1
ATOM 727 C CA . MET A 1 88 ? -39.137 -19.841 1.057 1.00 86.75 88 MET A CA 1
ATOM 728 C C . MET A 1 88 ? -39.418 -21.333 0.854 1.00 86.75 88 MET A C 1
ATOM 730 O O . MET A 1 88 ? -38.481 -22.105 0.656 1.00 86.75 88 MET A O 1
ATOM 734 N N . ALA A 1 89 ? -40.689 -21.751 0.851 1.00 86.19 89 ALA A N 1
ATOM 735 C CA . ALA A 1 89 ? -41.048 -23.119 0.480 1.00 86.19 89 ALA A CA 1
ATOM 736 C C . ALA A 1 89 ? -40.658 -23.412 -0.978 1.00 86.19 89 ALA A C 1
ATOM 738 O O . ALA A 1 89 ? -40.075 -24.460 -1.257 1.00 86.19 89 ALA A O 1
ATOM 739 N N . GLY A 1 90 ? -40.883 -22.452 -1.882 1.00 89.44 90 GLY A N 1
ATOM 740 C CA . GLY A 1 90 ? -40.436 -22.535 -3.271 1.00 89.44 90 GLY A CA 1
ATOM 741 C C . GLY A 1 90 ? -38.915 -22.642 -3.400 1.00 89.44 90 GLY A C 1
ATOM 742 O O . GLY A 1 90 ? -38.419 -23.545 -4.071 1.00 89.44 90 GLY A O 1
ATOM 743 N N . VAL A 1 91 ? -38.164 -21.778 -2.708 1.00 90.31 91 VAL A N 1
ATOM 744 C CA . VAL A 1 91 ? -36.690 -21.810 -2.695 1.00 90.31 91 VAL A CA 1
ATOM 745 C C . VAL A 1 91 ? -36.176 -23.154 -2.186 1.00 90.31 91 VAL A C 1
ATOM 747 O O . VAL A 1 91 ? -35.333 -23.771 -2.835 1.00 90.31 91 VAL A O 1
ATOM 750 N N . ASN A 1 92 ? -36.707 -23.642 -1.063 1.00 88.50 92 ASN A N 1
ATOM 751 C CA . ASN A 1 92 ? -36.311 -24.931 -0.500 1.00 88.50 92 ASN A CA 1
ATOM 752 C C . ASN A 1 92 ? -36.608 -26.085 -1.461 1.00 88.50 92 ASN A C 1
ATOM 754 O O . ASN A 1 92 ? -35.777 -26.977 -1.599 1.00 88.50 92 ASN A O 1
ATOM 758 N N . LYS A 1 93 ? -37.749 -26.060 -2.161 1.00 90.00 93 LYS A N 1
ATOM 759 C CA . LYS A 1 93 ? -38.101 -27.075 -3.162 1.00 90.00 93 LYS A CA 1
ATOM 760 C C . LYS A 1 93 ? -37.116 -27.100 -4.328 1.00 90.00 93 LYS A C 1
ATOM 762 O O . LYS A 1 93 ? -36.642 -28.176 -4.685 1.00 90.00 93 LYS A O 1
ATOM 767 N N . VAL A 1 94 ? -36.763 -25.938 -4.879 1.00 92.44 94 VAL A N 1
ATOM 768 C CA . VAL A 1 94 ? -35.774 -25.845 -5.966 1.00 92.44 94 VAL A CA 1
ATOM 769 C C . VAL A 1 94 ? -34.402 -26.321 -5.492 1.00 92.44 94 VAL A C 1
ATOM 771 O O . VAL A 1 94 ? -33.783 -27.158 -6.143 1.00 92.44 94 VAL A O 1
ATOM 774 N N . LEU A 1 95 ? -33.931 -25.850 -4.332 1.00 91.38 95 LEU A N 1
ATOM 775 C CA . LEU A 1 95 ? -32.647 -26.285 -3.775 1.00 91.38 95 LEU A CA 1
ATOM 776 C C . LEU A 1 95 ? -32.627 -27.791 -3.493 1.00 91.38 95 LEU A C 1
ATOM 778 O O . LEU A 1 95 ? -31.603 -28.432 -3.706 1.00 91.38 95 LEU A O 1
ATOM 782 N N . HIS A 1 96 ? -33.752 -28.366 -3.068 1.00 89.06 96 HIS A N 1
ATOM 783 C CA . HIS A 1 96 ? -33.904 -29.808 -2.907 1.00 89.06 96 HIS A CA 1
ATOM 784 C C . HIS A 1 96 ? -33.758 -30.574 -4.210 1.00 89.06 96 HIS A C 1
ATOM 786 O O . HIS A 1 96 ? -33.016 -31.553 -4.246 1.00 89.06 96 HIS A O 1
ATOM 792 N N . GLN A 1 97 ? -34.441 -30.127 -5.261 1.00 89.62 97 GLN A N 1
ATOM 793 C CA . GLN A 1 97 ? -34.358 -30.746 -6.579 1.00 89.62 97 GLN A CA 1
ATOM 794 C C . GLN A 1 97 ? -32.931 -30.679 -7.126 1.00 89.62 97 GLN A C 1
ATOM 796 O O . GLN A 1 97 ? -32.407 -31.684 -7.590 1.00 89.62 97 GLN A O 1
ATOM 801 N N . LEU A 1 98 ? -32.269 -29.526 -6.999 1.00 90.69 98 LEU A N 1
ATOM 802 C CA . LEU A 1 98 ? -30.885 -29.363 -7.441 1.00 90.69 98 LEU A CA 1
ATOM 803 C C . LEU A 1 98 ? -29.904 -30.201 -6.604 1.00 90.69 98 LEU A C 1
ATOM 805 O O . LEU A 1 98 ? -28.997 -30.809 -7.158 1.00 90.69 98 LEU A O 1
ATOM 809 N N . ALA A 1 99 ? -30.093 -30.297 -5.285 1.00 88.69 99 ALA A N 1
ATOM 810 C CA . ALA A 1 99 ? -29.197 -31.052 -4.402 1.00 88.69 99 ALA A CA 1
ATOM 811 C C . ALA A 1 99 ? -29.234 -32.574 -4.616 1.00 88.69 99 ALA A C 1
ATOM 813 O O . ALA A 1 99 ? -28.340 -33.268 -4.138 1.00 88.69 99 ALA A O 1
ATOM 814 N N . GLN A 1 100 ? -30.274 -33.095 -5.275 1.00 84.75 100 GLN A N 1
ATOM 815 C CA . GLN A 1 100 ? -30.406 -34.515 -5.619 1.00 84.75 100 GLN A CA 1
ATOM 816 C C . GLN A 1 100 ? -29.722 -34.880 -6.942 1.00 84.75 100 GLN A C 1
ATOM 818 O O . GLN A 1 100 ? -29.631 -36.061 -7.270 1.00 84.75 100 GLN A O 1
ATOM 823 N N . VAL A 1 101 ? -29.266 -33.887 -7.706 1.00 78.38 101 VAL A N 1
ATOM 824 C CA . VAL A 1 101 ? -28.612 -34.088 -8.997 1.00 78.38 101 VAL A CA 1
ATOM 825 C C . VAL A 1 101 ? -27.111 -33.929 -8.812 1.00 78.38 101 VAL A C 1
ATOM 827 O O . VAL A 1 101 ? -26.636 -32.834 -8.508 1.00 78.38 101 VAL A O 1
ATOM 830 N N . ASP A 1 102 ? -26.364 -35.010 -9.041 1.00 76.12 102 ASP A N 1
ATOM 831 C CA . ASP A 1 102 ? -24.911 -34.932 -9.168 1.00 76.12 102 ASP A CA 1
ATOM 832 C C . ASP A 1 102 ? -24.569 -34.034 -10.358 1.00 76.12 102 ASP A C 1
ATOM 834 O O . ASP A 1 102 ? -24.953 -34.299 -11.500 1.00 76.12 102 ASP A O 1
ATOM 838 N N . TYR A 1 103 ? -23.873 -32.936 -10.082 1.00 78.88 103 TYR A N 1
ATOM 839 C CA . TYR A 1 103 ? -23.652 -31.884 -11.059 1.00 78.88 103 TYR A CA 1
ATOM 840 C C . TYR A 1 103 ? -22.178 -31.744 -11.428 1.00 78.88 103 TYR A C 1
ATOM 842 O O . TYR A 1 103 ? -21.317 -31.523 -10.575 1.00 78.88 103 TYR A O 1
ATOM 850 N N . GLN A 1 104 ? -21.915 -31.804 -12.732 1.00 77.50 104 GLN A N 1
ATOM 851 C CA . GLN A 1 104 ? -20.665 -31.385 -13.353 1.00 77.50 104 GLN A CA 1
ATOM 852 C C . GLN A 1 104 ? -20.971 -30.196 -14.271 1.00 77.50 104 GLN A C 1
ATOM 854 O O . GLN A 1 104 ? -21.914 -30.294 -15.059 1.00 77.50 104 GLN A O 1
ATOM 859 N N . PRO A 1 105 ? -20.216 -29.084 -14.190 1.00 80.19 105 PRO A N 1
ATOM 860 C CA . PRO A 1 105 ? -20.424 -27.942 -15.068 1.00 80.19 105 PRO A CA 1
ATOM 861 C C . PRO A 1 105 ? -20.391 -28.323 -16.545 1.00 80.19 105 PRO A C 1
ATOM 863 O O . PRO A 1 105 ? -19.500 -29.051 -16.983 1.00 80.19 105 PRO A O 1
ATOM 866 N N . THR A 1 106 ? -21.331 -27.786 -17.324 1.00 81.00 106 THR A N 1
ATOM 867 C CA . THR A 1 106 ? -21.414 -28.056 -18.768 1.00 81.00 106 THR A CA 1
ATOM 868 C C . THR A 1 106 ? -20.179 -27.519 -19.502 1.00 81.00 106 THR A C 1
ATOM 870 O O . THR A 1 106 ? -19.749 -28.074 -20.513 1.00 81.00 106 THR A O 1
ATOM 873 N N . ALA A 1 107 ? -19.583 -26.440 -18.986 1.00 79.12 107 ALA A N 1
ATOM 874 C CA . ALA A 1 107 ? -18.328 -25.884 -19.474 1.00 79.12 107 ALA A CA 1
ATOM 875 C C . ALA A 1 107 ? -17.168 -26.177 -18.513 1.00 79.12 107 ALA A C 1
ATOM 877 O O . ALA A 1 107 ? -17.297 -26.011 -17.299 1.00 79.12 107 ALA A O 1
ATOM 878 N N . LEU A 1 108 ? -15.996 -26.512 -19.068 1.00 75.25 108 LEU A N 1
ATOM 879 C CA . LEU A 1 108 ? -14.757 -26.584 -18.295 1.00 75.25 108 LEU A CA 1
ATOM 880 C C . LEU A 1 108 ? -14.486 -25.226 -17.646 1.00 75.25 108 LEU A C 1
ATOM 882 O O . LEU A 1 108 ? -14.242 -24.223 -18.325 1.00 75.25 108 LEU A O 1
ATOM 886 N N . LEU A 1 109 ? -14.531 -25.203 -16.317 1.00 75.38 109 LEU A N 1
ATOM 887 C CA . LEU A 1 109 ? -14.165 -24.021 -15.560 1.00 75.38 109 LEU A CA 1
ATOM 888 C C . LEU A 1 109 ? -12.663 -23.771 -15.731 1.00 75.38 109 LEU A C 1
ATOM 890 O O . LEU A 1 109 ? -11.874 -24.715 -15.658 1.00 75.38 109 LEU A O 1
ATOM 894 N N . PRO A 1 110 ? -12.237 -22.514 -15.933 1.00 65.69 110 PRO A N 1
ATOM 895 C CA . PRO A 1 110 ? -10.819 -22.200 -16.015 1.00 65.69 110 PRO A CA 1
ATOM 896 C C . PRO A 1 110 ? -10.130 -22.628 -14.717 1.00 65.69 110 PRO A C 1
ATOM 898 O O . PRO A 1 110 ? -10.597 -22.283 -13.626 1.00 65.69 110 PRO A O 1
ATOM 901 N N . GLU A 1 111 ? -9.016 -23.357 -14.824 1.00 61.09 111 GLU A N 1
ATOM 902 C CA . GLU A 1 111 ? -8.210 -23.704 -13.655 1.00 61.09 111 GLU A CA 1
ATOM 903 C C . GLU A 1 111 ? -7.856 -22.433 -12.877 1.00 61.09 111 GLU A C 1
ATOM 905 O O . GLU A 1 111 ? -7.420 -21.421 -13.449 1.00 61.09 111 GLU A O 1
ATOM 910 N N . VAL A 1 112 ? -8.035 -22.473 -11.552 1.00 60.69 112 VAL A N 1
ATOM 911 C CA . VAL A 1 112 ? -7.488 -21.432 -10.681 1.00 60.69 112 VAL A CA 1
ATOM 912 C C . VAL A 1 112 ? -5.980 -21.602 -10.722 1.00 60.69 112 VAL A C 1
ATOM 914 O O . VAL A 1 112 ? -5.419 -22.392 -9.969 1.00 60.69 112 VAL A O 1
ATOM 917 N N . GLY A 1 113 ? -5.327 -20.884 -11.636 1.00 56.31 113 GLY A N 1
ATOM 918 C CA . GLY A 1 113 ? -3.875 -20.895 -11.724 1.00 56.31 113 GLY A CA 1
ATOM 919 C C . GLY A 1 113 ? -3.284 -20.642 -10.339 1.00 56.31 113 GLY A C 1
ATOM 920 O O . GLY A 1 113 ? -3.710 -19.711 -9.645 1.00 56.31 113 GLY A O 1
ATOM 921 N N . ALA A 1 114 ? -2.333 -21.487 -9.932 1.00 56.59 114 ALA A N 1
ATOM 922 C CA . ALA A 1 114 ? -1.629 -21.326 -8.669 1.00 56.59 114 ALA A CA 1
ATOM 923 C C . ALA A 1 114 ? -1.160 -19.871 -8.531 1.00 56.59 114 ALA A C 1
ATOM 925 O O . ALA A 1 114 ? -0.692 -19.264 -9.504 1.00 56.59 114 ALA A O 1
ATOM 926 N N . LYS A 1 115 ? -1.310 -19.286 -7.333 1.00 61.94 115 LYS A N 1
ATOM 927 C CA . LYS A 1 115 ? -0.756 -17.955 -7.062 1.00 61.94 115 LYS A CA 1
ATOM 928 C C . LYS A 1 115 ? 0.726 -18.006 -7.419 1.00 61.94 115 LYS A C 1
ATOM 930 O O . LYS A 1 115 ? 1.484 -18.725 -6.778 1.00 61.94 115 LYS A O 1
ATOM 935 N N . LYS A 1 116 ? 1.121 -17.271 -8.462 1.00 72.12 116 LYS A N 1
ATOM 936 C CA . LYS A 1 116 ? 2.527 -17.169 -8.853 1.00 72.12 116 LYS A CA 1
ATOM 937 C C . LYS A 1 116 ? 3.299 -16.623 -7.656 1.00 72.12 116 LYS A C 1
ATOM 939 O O . LYS A 1 116 ? 2.922 -15.578 -7.132 1.00 72.12 116 LYS A O 1
ATOM 944 N N . THR A 1 117 ? 4.340 -17.322 -7.232 1.00 86.44 117 THR A N 1
ATOM 945 C CA . THR A 1 117 ? 5.267 -16.834 -6.208 1.00 86.44 117 THR A CA 1
ATOM 946 C C . THR A 1 117 ? 6.238 -15.847 -6.848 1.00 86.44 117 THR A C 1
ATOM 948 O O . THR A 1 117 ? 6.571 -15.975 -8.028 1.00 86.44 117 THR A O 1
ATOM 951 N N . PHE A 1 118 ? 6.666 -14.835 -6.097 1.00 94.38 118 PHE A N 1
ATOM 952 C CA . PHE A 1 118 ? 7.721 -13.932 -6.540 1.00 94.38 118 PHE A CA 1
ATOM 953 C C . PHE A 1 118 ? 9.028 -14.707 -6.747 1.00 94.38 118 PHE A C 1
ATOM 955 O O . PHE A 1 118 ? 9.475 -15.417 -5.850 1.00 94.38 118 PHE A O 1
ATOM 962 N N . VAL A 1 119 ? 9.639 -14.548 -7.921 1.00 94.25 119 VAL A N 1
ATOM 963 C CA . VAL A 1 119 ? 10.934 -15.151 -8.270 1.00 94.25 119 VAL A CA 1
ATOM 964 C C . VAL A 1 119 ? 11.936 -14.022 -8.462 1.00 94.25 119 VAL A C 1
ATOM 966 O O . VAL A 1 119 ? 11.793 -13.212 -9.381 1.00 94.25 119 VAL A O 1
ATOM 969 N N . ARG A 1 120 ? 12.934 -13.933 -7.580 1.00 94.06 120 ARG A N 1
ATOM 970 C CA . ARG A 1 120 ? 13.888 -12.817 -7.549 1.00 94.06 120 ARG A CA 1
ATOM 971 C C . ARG A 1 120 ? 14.802 -12.818 -8.773 1.00 94.06 120 ARG A C 1
ATOM 973 O O . ARG A 1 120 ? 15.147 -11.746 -9.266 1.00 94.06 120 ARG A O 1
ATOM 980 N N . GLU A 1 121 ? 15.150 -13.996 -9.270 1.00 94.69 121 GLU A N 1
ATOM 981 C CA . GLU A 1 121 ? 16.101 -14.257 -10.355 1.00 94.69 121 GLU A CA 1
ATOM 982 C C . GLU A 1 121 ? 15.564 -13.802 -11.716 1.00 94.69 121 GLU A C 1
ATOM 984 O O . GLU A 1 121 ? 16.335 -13.449 -12.604 1.00 94.69 121 GLU A O 1
ATOM 989 N N . ARG A 1 122 ? 14.234 -13.713 -11.865 1.00 95.25 122 ARG A N 1
ATOM 990 C CA . ARG A 1 122 ? 13.581 -13.112 -13.038 1.00 95.25 122 ARG A CA 1
ATOM 991 C C . ARG A 1 122 ? 13.958 -11.640 -13.224 1.00 95.25 122 ARG A C 1
ATOM 993 O O . ARG A 1 122 ? 13.869 -11.102 -14.328 1.00 95.25 122 ARG A O 1
ATOM 1000 N N . TYR A 1 123 ? 14.313 -10.957 -12.144 1.00 96.88 123 TYR A N 1
ATOM 1001 C CA . TYR A 1 123 ? 14.593 -9.532 -12.156 1.00 96.88 123 TYR A CA 1
ATOM 1002 C C . TYR A 1 123 ? 16.095 -9.312 -12.036 1.00 96.88 123 TYR A C 1
ATOM 1004 O O . TYR A 1 123 ? 16.710 -9.652 -11.028 1.00 96.88 123 TYR A O 1
ATOM 1012 N N . HIS A 1 124 ? 16.706 -8.702 -13.046 1.00 97.25 124 HIS A N 1
ATOM 1013 C CA . HIS A 1 124 ? 18.065 -8.206 -12.889 1.00 97.25 124 HIS A CA 1
ATOM 1014 C C . HIS A 1 124 ? 18.000 -6.896 -12.106 1.00 97.25 124 HIS A C 1
ATOM 1016 O O . HIS A 1 124 ? 17.406 -5.928 -12.585 1.00 97.25 124 HIS A O 1
ATOM 1022 N N . CYS A 1 125 ? 18.575 -6.874 -10.901 1.00 97.12 125 CYS A N 1
ATOM 1023 C CA . CYS A 1 125 ? 18.568 -5.686 -10.052 1.00 97.12 125 CYS A CA 1
ATOM 1024 C C . CYS A 1 125 ? 19.978 -5.313 -9.620 1.00 97.12 125 CYS A C 1
ATOM 1026 O O . CYS A 1 125 ? 20.763 -6.185 -9.247 1.00 97.12 125 CYS A O 1
ATOM 1028 N N . ARG A 1 126 ? 20.236 -4.009 -9.590 1.00 97.31 126 ARG A N 1
ATOM 1029 C CA . ARG A 1 126 ? 21.421 -3.401 -8.987 1.00 97.31 126 ARG A CA 1
ATOM 1030 C C . ARG A 1 126 ? 20.999 -2.224 -8.101 1.00 97.31 126 ARG A C 1
ATOM 1032 O O . ARG A 1 126 ? 19.952 -1.628 -8.380 1.00 97.31 126 ARG A O 1
ATOM 1039 N N . PRO A 1 127 ? 21.803 -1.838 -7.095 1.00 97.94 127 PRO A N 1
ATOM 1040 C CA . PRO A 1 127 ? 21.592 -0.585 -6.379 1.00 97.94 127 PRO A CA 1
ATOM 1041 C C . PRO A 1 127 ? 21.423 0.583 -7.356 1.00 97.94 127 PRO A C 1
ATOM 1043 O O . PRO A 1 127 ? 22.139 0.676 -8.362 1.00 97.94 127 PRO A O 1
ATOM 1046 N N . ALA A 1 128 ? 20.434 1.437 -7.093 1.00 97.44 128 ALA A N 1
ATOM 1047 C CA . ALA A 1 128 ? 20.225 2.627 -7.903 1.00 97.44 128 ALA A CA 1
ATOM 1048 C C . ALA A 1 128 ? 21.358 3.638 -7.674 1.00 97.44 128 ALA A C 1
ATOM 1050 O O . ALA A 1 128 ? 21.902 3.747 -6.576 1.00 97.44 128 ALA A O 1
ATOM 1051 N N . GLN A 1 129 ? 21.684 4.400 -8.711 1.00 97.50 129 GLN A N 1
ATOM 1052 C CA . GLN A 1 129 ? 22.543 5.578 -8.651 1.00 97.50 129 GLN A CA 1
ATOM 1053 C C . GLN A 1 129 ? 21.695 6.824 -8.901 1.00 97.50 129 GLN A C 1
ATOM 1055 O O . GLN A 1 129 ? 20.638 6.739 -9.523 1.00 97.50 129 GLN A O 1
ATOM 1060 N N . LEU A 1 130 ? 22.154 7.995 -8.456 1.00 96.19 130 LEU A N 1
ATOM 1061 C CA . LEU A 1 130 ? 21.387 9.237 -8.592 1.00 96.19 130 LEU A CA 1
ATOM 1062 C C . LEU A 1 130 ? 20.973 9.519 -10.051 1.00 96.19 130 LEU A C 1
ATOM 1064 O O . LEU A 1 130 ? 19.820 9.855 -10.314 1.00 96.19 130 LEU A O 1
ATOM 1068 N N . GLN A 1 131 ? 21.869 9.263 -11.008 1.00 95.88 131 GLN A N 1
ATOM 1069 C CA . GLN A 1 131 ? 21.610 9.388 -12.449 1.00 95.88 131 GLN A CA 1
ATOM 1070 C C . GLN A 1 131 ? 20.466 8.496 -12.970 1.00 95.88 131 GLN A C 1
ATOM 1072 O O . GLN A 1 131 ? 19.827 8.828 -13.969 1.00 95.88 131 GLN A O 1
ATOM 1077 N N . ASP A 1 132 ? 20.154 7.388 -12.287 1.00 96.00 132 ASP A N 1
ATOM 1078 C CA . ASP A 1 132 ? 19.041 6.505 -12.650 1.00 96.00 132 ASP A CA 1
ATOM 1079 C C . ASP A 1 132 ? 17.673 7.095 -12.275 1.00 96.00 132 ASP A C 1
ATOM 1081 O O . ASP A 1 132 ? 16.642 6.656 -12.793 1.00 96.00 132 ASP A O 1
ATOM 1085 N N . LEU A 1 133 ? 17.645 8.067 -11.358 1.00 97.00 133 LEU A N 1
ATOM 1086 C CA . LEU A 1 133 ? 16.434 8.539 -10.687 1.00 97.00 133 LEU A CA 1
ATOM 1087 C C . LEU A 1 133 ? 15.769 9.727 -11.389 1.00 97.00 133 LEU A C 1
ATOM 1089 O O . LEU A 1 133 ? 14.882 10.363 -10.821 1.00 97.00 133 LEU A O 1
ATOM 1093 N N . GLY A 1 134 ? 16.118 9.993 -12.652 1.00 96.00 134 GLY A N 1
ATOM 1094 C CA . GLY A 1 134 ? 15.589 11.126 -13.417 1.00 96.00 134 GLY A CA 1
ATOM 1095 C C . GLY A 1 134 ? 14.056 11.179 -13.499 1.00 96.00 134 GLY A C 1
ATOM 1096 O O . GLY A 1 134 ? 13.493 12.269 -13.581 1.00 96.00 134 GLY A O 1
ATOM 1097 N N . TYR A 1 135 ? 13.365 10.034 -13.432 1.00 96.38 135 TYR A N 1
ATOM 1098 C CA . TYR A 1 135 ? 11.901 9.989 -13.303 1.00 96.38 135 TYR A CA 1
ATOM 1099 C C . TYR A 1 135 ? 11.415 10.551 -11.959 1.00 96.38 135 TYR A C 1
ATOM 1101 O O . TYR A 1 135 ? 10.519 11.395 -11.937 1.00 96.38 135 TYR A O 1
ATOM 1109 N N . LEU A 1 136 ? 12.011 10.114 -10.845 1.00 97.75 136 LEU A N 1
ATOM 1110 C CA . LEU A 1 136 ? 11.657 10.601 -9.511 1.00 97.75 136 LEU A CA 1
ATOM 1111 C C . LEU A 1 136 ? 12.004 12.087 -9.352 1.00 97.75 136 LEU A C 1
ATOM 1113 O O . LEU A 1 136 ? 11.219 12.850 -8.800 1.00 97.75 136 LEU A O 1
ATOM 1117 N N . GLN A 1 137 ? 13.127 12.522 -9.915 1.00 96.81 137 GLN A N 1
ATOM 1118 C CA . GLN A 1 137 ? 13.519 13.925 -9.867 1.00 96.81 137 GLN A CA 1
ATOM 1119 C C . GLN A 1 137 ? 12.584 14.803 -10.709 1.00 96.81 137 GLN A C 1
ATOM 1121 O O . GLN A 1 137 ? 11.895 15.677 -10.193 1.00 96.81 137 GLN A O 1
ATOM 1126 N N . ARG A 1 138 ? 12.502 14.540 -12.020 1.00 95.19 138 ARG A N 1
ATOM 1127 C CA . ARG A 1 138 ? 11.843 15.450 -12.973 1.00 95.19 138 ARG A CA 1
ATOM 1128 C C . ARG A 1 138 ? 10.329 15.317 -12.994 1.00 95.19 138 ARG A C 1
ATOM 1130 O O . ARG A 1 138 ? 9.639 16.309 -13.184 1.00 95.19 138 ARG A O 1
ATOM 1137 N N . LYS A 1 139 ? 9.800 14.095 -12.861 1.00 95.50 139 LYS A N 1
ATOM 1138 C CA . LYS A 1 139 ? 8.349 13.859 -12.941 1.00 95.50 139 LYS A CA 1
ATOM 1139 C C . LYS A 1 139 ? 7.676 13.832 -11.575 1.00 95.50 139 LYS A C 1
ATOM 1141 O O . LYS A 1 139 ? 6.480 14.095 -11.512 1.00 95.50 139 LYS A O 1
ATOM 1146 N N . ARG A 1 140 ? 8.409 13.484 -10.513 1.00 96.50 140 ARG A N 1
ATOM 1147 C CA . ARG A 1 140 ? 7.871 13.395 -9.147 1.00 96.50 140 ARG A CA 1
ATOM 1148 C C . ARG A 1 140 ? 8.319 14.539 -8.235 1.00 96.50 140 ARG A C 1
ATOM 1150 O O . ARG A 1 140 ? 7.858 14.573 -7.104 1.00 96.50 140 ARG A O 1
ATOM 1157 N N . GLY A 1 141 ? 9.154 15.467 -8.710 1.00 97.00 141 GLY A N 1
ATOM 1158 C CA . GLY A 1 141 ? 9.532 16.673 -7.961 1.00 97.00 141 GLY A CA 1
ATOM 1159 C C . GLY A 1 141 ? 10.410 16.402 -6.734 1.00 97.00 141 GLY A C 1
ATOM 1160 O O . GLY A 1 141 ? 10.503 17.242 -5.835 1.00 97.00 141 GLY A O 1
ATOM 1161 N N . LEU A 1 142 ? 11.031 15.221 -6.656 1.00 98.06 142 LEU A N 1
ATOM 1162 C CA . LEU A 1 142 ? 11.914 14.865 -5.549 1.00 98.06 142 LEU A CA 1
ATOM 1163 C C . LEU A 1 142 ? 13.282 15.530 -5.744 1.00 98.06 142 LEU A C 1
ATOM 1165 O O . LEU A 1 142 ? 13.901 15.403 -6.799 1.00 98.06 142 LEU A O 1
ATOM 1169 N N . SER A 1 143 ? 13.740 16.246 -4.723 1.00 97.38 143 SER A N 1
ATOM 1170 C CA . SER A 1 143 ? 15.015 16.951 -4.694 1.00 97.38 143 SER A CA 1
ATOM 1171 C C . SER A 1 143 ? 16.177 15.969 -4.627 1.00 97.38 143 SER A C 1
ATOM 1173 O O . SER A 1 143 ? 16.029 14.832 -4.172 1.00 97.38 143 SER A O 1
ATOM 1175 N N . GLU A 1 144 ? 17.351 16.417 -5.053 1.00 97.50 144 GLU A N 1
ATOM 1176 C CA . GLU A 1 144 ? 18.560 15.599 -5.024 1.00 97.50 144 GLU A CA 1
ATOM 1177 C C . GLU A 1 144 ? 18.899 15.124 -3.606 1.00 97.50 144 GLU A C 1
ATOM 1179 O O . GLU A 1 144 ? 19.199 13.949 -3.413 1.00 97.50 144 GLU A O 1
ATOM 1184 N N . GLU A 1 145 ? 18.746 15.982 -2.595 1.00 96.44 145 GLU A N 1
ATOM 1185 C CA . GLU A 1 145 ? 18.994 15.635 -1.192 1.00 96.44 145 GLU A CA 1
ATOM 1186 C C . GLU A 1 145 ? 18.067 14.512 -0.719 1.00 96.44 145 GLU A C 1
ATOM 1188 O O . GLU A 1 145 ? 18.499 13.581 -0.036 1.00 96.44 145 GLU A O 1
ATOM 1193 N N . THR A 1 146 ? 16.792 14.566 -1.113 1.00 97.69 146 THR A N 1
ATOM 1194 C CA . THR A 1 146 ? 15.823 13.511 -0.796 1.00 97.69 146 THR A CA 1
ATOM 1195 C C . THR A 1 146 ? 16.175 12.219 -1.524 1.00 97.69 146 THR A C 1
ATOM 1197 O O . THR A 1 146 ? 16.149 11.143 -0.927 1.00 97.69 146 THR A O 1
ATOM 1200 N N . LEU A 1 147 ? 16.547 12.297 -2.802 1.00 98.12 147 LEU A N 1
ATOM 1201 C CA . LEU A 1 147 ? 16.944 11.122 -3.575 1.00 98.12 147 LEU A CA 1
ATOM 1202 C C . LEU A 1 147 ? 18.207 10.469 -3.010 1.00 98.12 147 LEU A C 1
ATOM 1204 O O . LEU A 1 147 ? 18.233 9.249 -2.880 1.00 98.12 147 LEU A O 1
ATOM 1208 N N . LEU A 1 148 ? 19.208 11.252 -2.604 1.00 97.69 148 LEU A N 1
ATOM 1209 C CA . LEU A 1 148 ? 20.418 10.762 -1.943 1.00 97.69 148 LEU A CA 1
ATOM 1210 C C . LEU A 1 148 ? 20.101 10.092 -0.602 1.00 97.69 148 LEU A C 1
ATOM 1212 O O . LEU A 1 148 ? 20.598 9.000 -0.332 1.00 97.69 148 LEU A O 1
ATOM 1216 N N . ALA A 1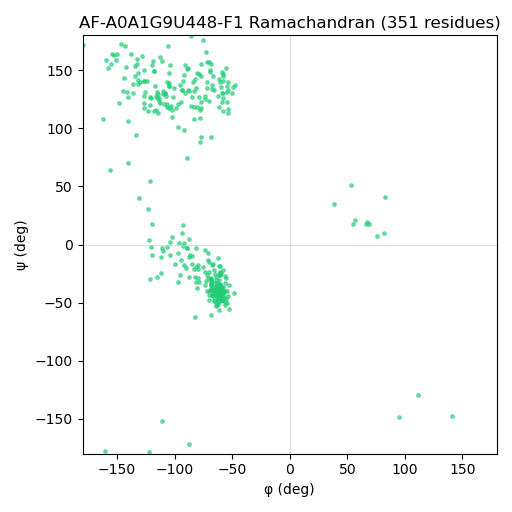 149 ? 19.229 10.695 0.212 1.00 97.12 149 ALA A N 1
ATOM 1217 C CA . ALA A 1 149 ? 18.822 10.133 1.500 1.00 97.12 149 ALA A CA 1
ATOM 1218 C C . ALA A 1 149 ? 18.126 8.768 1.359 1.00 97.12 149 ALA A C 1
ATOM 1220 O O . ALA A 1 149 ? 18.299 7.888 2.206 1.00 97.12 149 ALA A O 1
ATOM 1221 N N . PHE A 1 150 ? 17.354 8.579 0.286 1.00 98.25 150 PHE A N 1
ATOM 1222 C CA . PHE A 1 150 ? 16.611 7.345 0.036 1.00 98.25 150 PHE A CA 1
ATOM 1223 C C . PHE A 1 150 ? 17.303 6.363 -0.913 1.00 98.25 150 PHE A C 1
ATOM 1225 O O . PHE A 1 150 ? 16.841 5.228 -1.033 1.00 98.25 150 PHE A O 1
ATOM 1232 N N . LEU A 1 151 ? 18.414 6.747 -1.545 1.00 98.00 151 LEU A N 1
ATOM 1233 C CA . LEU A 1 151 ? 19.154 5.930 -2.509 1.00 98.00 151 LEU A CA 1
ATOM 1234 C C . LEU A 1 151 ? 19.429 4.490 -2.027 1.00 98.00 151 LEU A C 1
ATOM 1236 O O . LEU A 1 151 ? 19.208 3.569 -2.817 1.00 98.00 151 LEU A O 1
ATOM 1240 N N . PRO A 1 152 ? 19.802 4.245 -0.748 1.00 97.69 152 PRO A N 1
ATOM 1241 C CA . PRO A 1 152 ? 20.040 2.887 -0.246 1.00 97.69 152 PRO A CA 1
ATOM 1242 C C . PRO A 1 152 ? 18.820 1.953 -0.300 1.00 97.69 152 PRO A C 1
ATOM 1244 O O . PRO A 1 152 ? 18.974 0.736 -0.235 1.00 97.69 152 PRO A O 1
ATOM 1247 N N . TYR A 1 153 ? 17.608 2.501 -0.416 1.00 97.88 153 TYR A N 1
ATOM 1248 C CA . TYR A 1 153 ? 16.347 1.749 -0.408 1.00 97.88 153 TYR A CA 1
ATOM 1249 C C . TYR A 1 153 ? 15.753 1.562 -1.811 1.00 97.88 153 TYR A C 1
ATOM 1251 O O . TYR A 1 153 ? 14.630 1.066 -1.944 1.00 97.88 153 TYR A O 1
ATOM 1259 N N . LEU A 1 154 ? 16.483 1.970 -2.854 1.00 98.38 154 LEU A N 1
ATOM 1260 C CA . LEU A 1 154 ? 16.043 1.949 -4.246 1.00 98.38 154 LEU A CA 1
ATOM 1261 C C . LEU A 1 154 ? 16.924 1.028 -5.085 1.00 98.38 154 LEU A C 1
ATOM 1263 O O . LEU A 1 154 ? 18.117 0.855 -4.837 1.00 98.38 154 LEU A O 1
ATOM 1267 N N . GLN A 1 155 ? 16.327 0.440 -6.113 1.00 98.31 155 GLN A N 1
ATOM 1268 C CA . GLN A 1 155 ? 17.010 -0.437 -7.055 1.00 98.31 155 GLN A CA 1
ATOM 1269 C C . GLN A 1 155 ? 16.766 0.039 -8.480 1.00 98.31 155 GLN A C 1
ATOM 1271 O O . GLN A 1 155 ? 15.701 0.565 -8.800 1.00 98.31 155 GLN A O 1
ATOM 1276 N N . LYS A 1 156 ? 17.725 -0.203 -9.365 1.00 98.06 156 LYS A N 1
ATOM 1277 C CA . LYS A 1 156 ? 17.478 -0.231 -10.804 1.00 98.06 156 LYS A CA 1
ATOM 1278 C C . LYS A 1 156 ? 17.135 -1.664 -11.187 1.00 98.06 156 LYS A C 1
ATOM 1280 O O . LYS A 1 156 ? 17.842 -2.585 -10.781 1.00 98.06 156 LYS A O 1
ATOM 1285 N N . VAL A 1 157 ? 16.048 -1.856 -11.930 1.00 98.00 157 VAL A N 1
ATOM 1286 C CA . VAL A 1 157 ? 15.482 -3.185 -12.190 1.00 98.00 157 VAL A CA 1
ATOM 1287 C C . VAL A 1 157 ? 15.092 -3.370 -13.652 1.00 98.00 157 VAL A C 1
ATOM 1289 O O . VAL A 1 157 ? 14.327 -2.578 -14.205 1.00 98.00 157 VAL A O 1
ATOM 1292 N N . VAL A 1 158 ? 15.528 -4.482 -14.240 1.00 97.19 158 VAL A N 1
ATOM 1293 C CA . VAL A 1 158 ? 15.077 -4.978 -15.545 1.00 97.19 158 VAL A CA 1
ATOM 1294 C C . VAL A 1 158 ? 14.336 -6.299 -15.352 1.00 97.19 158 VAL A C 1
ATOM 1296 O O . VAL A 1 158 ? 14.831 -7.222 -14.711 1.00 97.19 158 VAL A O 1
ATOM 1299 N N . ASP A 1 159 ? 13.136 -6.400 -15.919 1.00 95.31 159 ASP A N 1
ATOM 1300 C CA . ASP A 1 159 ? 12.362 -7.646 -15.952 1.00 95.31 159 ASP A CA 1
ATOM 1301 C C . ASP A 1 159 ? 12.836 -8.512 -17.128 1.00 95.31 159 ASP A C 1
ATOM 1303 O O . ASP A 1 159 ? 12.556 -8.191 -18.288 1.00 95.31 159 ASP A O 1
ATOM 1307 N N . LEU A 1 160 ? 13.545 -9.607 -16.831 1.00 94.25 160 LEU A N 1
ATOM 1308 C CA . LEU A 1 160 ? 14.165 -10.486 -17.827 1.00 94.25 160 LEU A CA 1
ATOM 1309 C C . LEU A 1 160 ? 13.157 -11.309 -18.627 1.00 94.25 160 LEU A C 1
ATOM 1311 O O . LEU A 1 160 ? 13.529 -11.884 -19.642 1.00 94.25 160 LEU A O 1
ATOM 1315 N N . GLU A 1 161 ? 11.872 -11.286 -18.287 1.00 91.75 161 GLU A N 1
ATOM 1316 C CA . GLU A 1 161 ? 10.807 -11.887 -19.100 1.00 91.75 161 GLU A CA 1
ATOM 1317 C C . GLU A 1 161 ? 9.994 -10.838 -19.877 1.00 91.75 161 GLU A C 1
ATOM 1319 O O . GLU A 1 161 ? 9.206 -11.176 -20.754 1.00 91.75 161 GLU A O 1
ATOM 1324 N N . SER A 1 162 ? 10.186 -9.543 -19.608 1.00 89.19 162 SER A N 1
ATOM 1325 C CA . SER A 1 162 ? 9.494 -8.477 -20.341 1.00 89.19 162 SER A CA 1
ATOM 1326 C C . SER A 1 162 ? 10.040 -8.340 -21.763 1.00 89.19 162 SER A C 1
ATOM 1328 O O . SER A 1 162 ? 11.255 -8.271 -21.945 1.00 89.19 162 SER A O 1
ATOM 1330 N N . ALA A 1 163 ? 9.174 -8.222 -22.772 1.00 85.19 163 ALA A N 1
ATOM 1331 C CA . ALA A 1 163 ? 9.597 -8.092 -24.172 1.00 85.19 163 ALA A CA 1
ATOM 1332 C C . ALA A 1 163 ? 10.516 -6.880 -24.413 1.00 85.19 163 ALA A C 1
ATOM 1334 O O . ALA A 1 163 ? 11.515 -6.982 -25.112 1.00 85.19 163 ALA A O 1
ATOM 1335 N N . LYS A 1 164 ? 10.200 -5.735 -23.796 1.00 82.56 164 LYS A N 1
ATOM 1336 C CA . LYS A 1 164 ? 10.889 -4.461 -24.054 1.00 82.56 164 LYS A CA 1
ATOM 1337 C C . LYS A 1 164 ? 12.077 -4.170 -23.118 1.00 82.56 164 LYS A C 1
ATOM 1339 O O . LYS A 1 164 ? 12.654 -3.101 -23.230 1.00 82.56 164 LYS A O 1
ATOM 1344 N N . LYS A 1 165 ? 12.408 -5.076 -22.179 1.00 90.88 165 LYS A N 1
ATOM 1345 C CA . LYS A 1 165 ? 13.553 -5.002 -21.227 1.00 90.88 165 LYS A CA 1
ATOM 1346 C C . LYS A 1 165 ? 13.866 -3.607 -20.645 1.00 90.88 165 LYS A C 1
ATOM 1348 O O . LYS A 1 165 ? 15.018 -3.281 -20.390 1.00 90.88 165 LYS A O 1
ATOM 1353 N N . TRP A 1 166 ? 12.841 -2.789 -20.406 1.00 91.88 166 TRP A N 1
ATOM 1354 C CA . TRP A 1 166 ? 13.024 -1.445 -19.864 1.00 91.88 166 TRP A CA 1
ATOM 1355 C C . TRP A 1 166 ? 13.685 -1.479 -18.489 1.00 91.88 166 TRP A C 1
ATOM 1357 O O . TRP A 1 166 ? 13.305 -2.284 -17.633 1.00 91.88 166 TRP A O 1
ATOM 1367 N N . GLU A 1 167 ? 14.600 -0.545 -18.257 1.00 94.75 167 GLU A N 1
ATOM 1368 C CA . GLU A 1 167 ? 15.141 -0.290 -16.932 1.00 94.75 167 GLU A CA 1
ATOM 1369 C C . GLU A 1 167 ? 14.181 0.577 -16.114 1.00 94.75 167 GLU A C 1
ATOM 1371 O O . GLU A 1 167 ? 13.922 1.732 -16.452 1.00 94.75 167 GLU A O 1
ATOM 1376 N N . ASN A 1 168 ? 13.691 0.044 -15.002 1.00 97.50 168 ASN A N 1
ATOM 1377 C CA . ASN A 1 168 ? 12.749 0.708 -14.107 1.00 97.50 168 ASN A CA 1
ATOM 1378 C C . ASN A 1 168 ? 13.410 1.018 -12.767 1.00 97.50 168 ASN A C 1
ATOM 1380 O O . ASN A 1 168 ? 14.407 0.399 -12.394 1.00 97.50 168 ASN A O 1
ATOM 1384 N N . ILE A 1 169 ? 12.817 1.939 -12.018 1.00 98.38 169 ILE A N 1
ATOM 1385 C CA . ILE A 1 169 ? 13.144 2.129 -10.607 1.00 98.38 169 ILE A CA 1
ATOM 1386 C C . ILE A 1 169 ? 12.307 1.127 -9.816 1.00 98.38 169 ILE A C 1
ATOM 1388 O O . ILE A 1 169 ? 11.095 1.039 -10.007 1.00 98.38 169 ILE A O 1
ATOM 1392 N N . GLY A 1 170 ? 12.960 0.335 -8.976 1.00 98.06 170 GLY A N 1
ATOM 1393 C CA . GLY A 1 170 ? 12.351 -0.695 -8.152 1.00 98.06 170 GLY A CA 1
ATOM 1394 C C . GLY A 1 170 ? 12.377 -0.332 -6.675 1.00 98.06 170 GLY A C 1
ATOM 1395 O O . GLY A 1 170 ? 13.426 0.014 -6.132 1.00 98.06 170 GLY A O 1
ATOM 1396 N N . PHE A 1 171 ? 11.232 -0.487 -6.022 1.00 98.50 171 PHE A N 1
ATOM 1397 C CA . PHE A 1 171 ? 11.082 -0.449 -4.574 1.00 98.50 171 PHE A CA 1
ATOM 1398 C C . PHE A 1 171 ? 10.963 -1.897 -4.074 1.00 98.50 171 PHE A C 1
ATOM 1400 O O . PHE A 1 171 ? 9.967 -2.557 -4.387 1.00 98.50 171 PHE A O 1
ATOM 1407 N N . PRO A 1 172 ? 11.969 -2.442 -3.368 1.00 98.00 172 PRO A N 1
ATOM 1408 C CA . PRO A 1 172 ? 11.937 -3.812 -2.862 1.00 98.00 172 PRO A CA 1
ATOM 1409 C C . PRO A 1 172 ? 10.990 -3.955 -1.670 1.00 98.00 172 PRO A C 1
ATOM 1411 O O . PRO A 1 172 ? 11.090 -3.220 -0.689 1.00 98.00 172 PRO A O 1
ATOM 1414 N N . TYR A 1 173 ? 10.084 -4.927 -1.751 1.00 98.19 173 TYR A N 1
ATOM 1415 C CA . TYR A 1 173 ? 9.145 -5.265 -0.685 1.00 98.19 173 TYR A CA 1
ATOM 1416 C C . TYR A 1 173 ? 9.659 -6.488 0.067 1.00 98.19 173 TYR A C 1
ATOM 1418 O O . TYR A 1 173 ? 10.063 -7.479 -0.545 1.00 98.19 173 TYR A O 1
ATOM 1426 N N . ARG A 1 174 ? 9.624 -6.436 1.396 1.00 97.19 174 ARG A N 1
ATOM 1427 C CA . ARG A 1 174 ? 10.063 -7.517 2.291 1.00 97.19 174 ARG A CA 1
ATOM 1428 C C . ARG A 1 174 ? 9.219 -7.541 3.560 1.00 97.19 174 ARG A C 1
ATOM 1430 O O . ARG A 1 174 ? 8.419 -6.637 3.785 1.00 97.19 174 ARG A O 1
ATOM 1437 N N . VAL A 1 175 ? 9.398 -8.561 4.386 1.00 95.69 175 VAL A N 1
ATOM 1438 C CA . VAL A 1 175 ? 8.996 -8.506 5.799 1.00 95.69 175 VAL A CA 1
ATOM 1439 C C . VAL A 1 175 ? 10.109 -7.782 6.563 1.00 95.69 175 VAL A C 1
ATOM 1441 O O . VAL A 1 175 ? 11.276 -7.923 6.207 1.00 95.69 175 VAL A O 1
ATOM 1444 N N . VAL A 1 176 ? 9.790 -6.955 7.565 1.00 89.88 176 VAL A N 1
ATOM 1445 C CA . VAL A 1 176 ? 10.773 -5.991 8.111 1.00 89.88 176 VAL A CA 1
ATOM 1446 C C . VAL A 1 176 ? 11.993 -6.650 8.777 1.00 89.88 176 VAL A C 1
ATOM 1448 O O . VAL A 1 176 ? 13.072 -6.062 8.772 1.00 89.88 176 VAL A O 1
ATOM 1451 N N . GLU A 1 177 ? 11.838 -7.862 9.307 1.00 90.31 177 GLU A N 1
ATOM 1452 C CA . GLU A 1 177 ? 12.916 -8.655 9.921 1.00 90.31 177 GLU A CA 1
ATOM 1453 C C . GLU A 1 177 ? 13.709 -9.461 8.883 1.00 90.31 177 GLU A C 1
ATOM 1455 O O . GLU A 1 177 ? 14.814 -9.922 9.151 1.00 90.31 177 GLU A O 1
ATOM 1460 N N . GLU A 1 178 ? 13.159 -9.623 7.680 1.00 91.81 178 GLU A N 1
ATOM 1461 C CA . GLU A 1 178 ? 13.768 -10.406 6.616 1.00 91.81 178 GLU A CA 1
ATOM 1462 C C . GLU A 1 178 ? 14.616 -9.516 5.708 1.00 91.81 178 GLU A C 1
ATOM 1464 O O . GLU A 1 178 ? 14.239 -8.395 5.351 1.00 91.81 178 GLU A O 1
ATOM 1469 N N . SER A 1 179 ? 15.762 -10.047 5.286 1.00 88.50 179 SER A N 1
ATOM 1470 C CA . SER A 1 179 ? 16.604 -9.434 4.257 1.00 88.50 179 SER A CA 1
ATOM 1471 C C . SER A 1 179 ? 16.114 -9.758 2.842 1.00 88.50 179 SER A C 1
ATOM 1473 O O . SER A 1 179 ? 16.320 -8.970 1.917 1.00 88.50 179 SER A O 1
ATOM 1475 N N . GLN A 1 180 ? 15.448 -10.903 2.669 1.00 94.12 180 GLN A N 1
ATOM 1476 C CA . GLN A 1 180 ? 14.971 -11.374 1.375 1.00 94.12 180 GLN A CA 1
ATOM 1477 C C . GLN A 1 180 ? 13.783 -10.554 0.876 1.00 94.12 180 GLN A C 1
ATOM 1479 O O . GLN A 1 180 ? 12.871 -10.194 1.623 1.00 94.12 180 GLN A O 1
ATOM 1484 N N . TRP A 1 181 ? 13.781 -10.272 -0.424 1.00 96.56 181 TRP A N 1
ATOM 1485 C CA . TRP A 1 181 ? 12.673 -9.573 -1.059 1.00 96.56 181 TRP A CA 1
ATOM 1486 C C . TRP A 1 181 ? 11.566 -10.559 -1.402 1.00 96.56 181 TRP A C 1
ATOM 1488 O O . TRP A 1 181 ? 11.806 -11.588 -2.029 1.00 96.56 181 TRP A O 1
ATOM 1498 N N . ARG A 1 182 ? 10.339 -10.196 -1.047 1.00 95.81 182 ARG A N 1
ATOM 1499 C CA . ARG A 1 182 ? 9.115 -10.927 -1.387 1.00 95.81 182 ARG A CA 1
ATOM 1500 C C . ARG A 1 182 ? 8.315 -10.254 -2.501 1.00 95.81 182 ARG A C 1
ATOM 1502 O O . ARG A 1 182 ? 7.231 -10.708 -2.858 1.00 95.81 182 ARG A O 1
ATOM 1509 N N . GLY A 1 183 ? 8.826 -9.155 -3.041 1.00 97.06 183 GLY A N 1
ATOM 1510 C CA . GLY A 1 183 ? 8.206 -8.435 -4.139 1.00 97.06 183 GLY A CA 1
ATOM 1511 C C . GLY A 1 183 ? 9.006 -7.215 -4.560 1.00 97.06 183 GLY A C 1
ATOM 1512 O O . GLY A 1 183 ? 9.966 -6.812 -3.903 1.00 97.06 183 GLY A O 1
ATOM 1513 N N . LEU A 1 184 ? 8.579 -6.611 -5.664 1.00 97.31 184 LEU A N 1
ATOM 1514 C CA . LEU A 1 184 ? 9.126 -5.361 -6.184 1.00 97.31 184 LEU A CA 1
ATOM 1515 C C . LEU A 1 184 ? 7.983 -4.511 -6.732 1.00 97.31 184 LEU A C 1
ATOM 1517 O O . LEU A 1 184 ? 7.191 -4.992 -7.539 1.00 97.31 184 LEU A O 1
ATOM 1521 N N . GLU A 1 185 ? 7.918 -3.243 -6.352 1.00 97.94 185 GLU A N 1
ATOM 1522 C CA . GLU A 1 185 ? 7.117 -2.251 -7.066 1.00 97.94 185 GLU A CA 1
ATOM 1523 C C . GLU A 1 185 ? 8.022 -1.537 -8.072 1.00 97.94 185 GLU A C 1
ATOM 1525 O O . GLU A 1 185 ? 9.057 -0.994 -7.705 1.00 97.94 185 GLU A O 1
ATOM 1530 N N . LEU A 1 186 ? 7.662 -1.573 -9.351 1.00 97.38 186 LEU A N 1
ATOM 1531 C CA . LEU A 1 186 ? 8.437 -1.020 -10.455 1.00 97.38 186 LEU A CA 1
ATOM 1532 C C . LEU A 1 186 ? 7.756 0.237 -10.982 1.00 97.38 186 LEU A C 1
ATOM 1534 O O . LEU A 1 186 ? 6.564 0.206 -11.300 1.00 97.38 186 LEU A O 1
ATOM 1538 N N . VAL A 1 187 ? 8.518 1.317 -11.134 1.00 96.19 187 VAL A N 1
ATOM 1539 C CA . VAL A 1 187 ? 8.038 2.589 -11.679 1.00 96.19 187 VAL A CA 1
ATOM 1540 C C . VAL A 1 187 ? 8.961 3.135 -12.759 1.00 96.19 187 VAL A C 1
ATOM 1542 O O . VAL A 1 187 ? 10.181 2.967 -12.718 1.00 96.19 187 VAL A O 1
ATOM 1545 N N . ASN A 1 188 ? 8.356 3.815 -13.725 1.00 94.62 188 ASN A N 1
ATOM 1546 C CA . ASN A 1 188 ? 9.025 4.596 -14.753 1.00 94.62 188 ASN A CA 1
ATOM 1547 C C . ASN A 1 188 ? 8.032 5.606 -15.362 1.00 94.62 188 ASN A C 1
ATOM 1549 O O . ASN A 1 188 ? 6.864 5.669 -14.964 1.00 94.62 188 ASN A O 1
ATOM 1553 N N . TYR A 1 189 ? 8.465 6.378 -16.356 1.00 91.06 189 TYR A N 1
ATOM 1554 C CA . TYR A 1 189 ? 7.571 7.216 -17.154 1.00 91.06 189 TYR A CA 1
ATOM 1555 C C . TYR A 1 189 ? 6.437 6.369 -17.753 1.00 91.06 189 TYR A C 1
ATOM 1557 O O . TYR A 1 189 ? 6.683 5.383 -18.442 1.00 91.06 189 TYR A O 1
ATOM 1565 N N . HIS A 1 190 ? 5.188 6.747 -17.455 1.00 87.56 190 HIS A N 1
ATOM 1566 C CA . HIS A 1 190 ? 3.965 6.054 -17.895 1.00 87.56 190 HIS A CA 1
ATOM 1567 C C . HIS A 1 190 ? 3.877 4.567 -17.505 1.00 87.56 190 HIS A C 1
ATOM 1569 O O . HIS A 1 190 ? 3.115 3.809 -18.102 1.00 87.56 190 HIS A O 1
ATOM 1575 N N . PHE A 1 191 ? 4.630 4.141 -16.489 1.00 90.69 191 PHE A N 1
ATOM 1576 C CA . PHE A 1 191 ? 4.687 2.747 -16.078 1.00 90.69 191 PHE A CA 1
ATOM 1577 C C . PHE A 1 191 ? 4.729 2.623 -14.556 1.00 90.69 191 PHE A C 1
ATOM 1579 O O . PHE A 1 191 ? 5.579 3.206 -13.885 1.00 90.69 191 PHE A O 1
ATOM 1586 N N . LYS A 1 192 ? 3.808 1.833 -14.008 1.00 91.94 192 LYS A N 1
ATOM 1587 C CA . LYS A 1 192 ? 3.778 1.455 -12.596 1.00 91.94 192 LYS A CA 1
ATOM 1588 C C . LYS A 1 192 ? 3.177 0.061 -12.482 1.00 91.94 192 LYS A C 1
ATOM 1590 O O . LYS A 1 192 ? 2.050 -0.150 -12.924 1.00 91.94 192 LYS A O 1
ATOM 1595 N N . ARG A 1 193 ? 3.912 -0.894 -11.911 1.00 92.12 193 ARG A N 1
ATOM 1596 C CA . ARG A 1 193 ? 3.390 -2.240 -11.634 1.00 92.12 193 ARG A CA 1
ATOM 1597 C C . ARG A 1 193 ? 4.134 -2.916 -10.500 1.00 92.12 193 ARG A C 1
ATOM 1599 O O . ARG A 1 193 ? 5.317 -2.673 -10.306 1.00 92.12 193 ARG A O 1
ATOM 1606 N N . PHE A 1 194 ? 3.474 -3.855 -9.839 1.00 94.56 194 PHE A N 1
ATOM 1607 C CA . PHE A 1 194 ? 4.184 -4.851 -9.046 1.00 94.56 194 PHE A CA 1
ATOM 1608 C C . PHE A 1 194 ? 4.796 -5.922 -9.951 1.00 94.56 194 PHE A C 1
ATOM 1610 O O . PHE A 1 194 ? 4.212 -6.307 -10.967 1.00 94.56 194 PHE A O 1
ATOM 1617 N N . ALA A 1 195 ? 5.968 -6.412 -9.565 1.00 95.12 195 ALA A N 1
ATOM 1618 C CA . ALA A 1 195 ? 6.567 -7.614 -10.110 1.00 95.12 195 ALA A CA 1
ATOM 1619 C C . ALA A 1 195 ? 5.626 -8.813 -9.930 1.00 95.12 195 ALA A C 1
ATOM 1621 O O . ALA A 1 195 ? 4.884 -8.904 -8.944 1.00 95.12 195 ALA A O 1
ATOM 1622 N N . ALA A 1 196 ? 5.663 -9.737 -10.887 1.00 91.12 196 ALA A N 1
ATOM 1623 C CA . ALA A 1 196 ? 4.823 -10.922 -10.881 1.00 91.12 196 ALA A CA 1
ATOM 1624 C C . ALA A 1 196 ? 5.065 -11.737 -9.603 1.00 91.12 196 ALA A C 1
ATOM 1626 O O . ALA A 1 196 ? 6.204 -11.999 -9.228 1.00 91.12 196 ALA A O 1
ATOM 1627 N N . GLY A 1 197 ? 3.973 -12.102 -8.934 1.00 90.75 197 GLY A N 1
ATOM 1628 C CA . GLY A 1 197 ? 4.002 -12.890 -7.704 1.00 90.75 197 GLY A CA 1
ATOM 1629 C C . GLY A 1 197 ? 4.410 -12.150 -6.430 1.00 90.75 197 GLY A C 1
ATOM 1630 O O . GLY A 1 197 ? 4.546 -12.795 -5.396 1.00 90.75 197 GLY A O 1
ATOM 1631 N N . SER A 1 198 ? 4.573 -10.820 -6.474 1.00 94.69 198 SER A N 1
ATOM 1632 C CA . SER A 1 198 ? 4.890 -10.019 -5.280 1.00 94.69 198 SER A CA 1
ATOM 1633 C C . SER A 1 198 ? 3.880 -10.243 -4.145 1.00 94.69 198 SER A C 1
ATOM 1635 O O . SER A 1 198 ? 2.667 -10.123 -4.353 1.00 94.69 198 SER A O 1
ATOM 1637 N N . ASP A 1 199 ? 4.377 -10.494 -2.933 1.00 94.00 199 ASP A N 1
ATOM 1638 C CA . ASP A 1 199 ? 3.565 -10.651 -1.723 1.00 94.00 199 ASP A CA 1
ATOM 1639 C C . ASP A 1 199 ? 3.087 -9.293 -1.194 1.00 94.00 199 ASP A C 1
ATOM 1641 O O . ASP A 1 199 ? 3.742 -8.635 -0.394 1.00 94.00 199 ASP A O 1
ATOM 1645 N N . ARG A 1 200 ? 1.898 -8.882 -1.628 1.00 91.06 200 ARG A N 1
ATOM 1646 C CA . ARG A 1 200 ? 1.246 -7.642 -1.173 1.00 91.06 200 ARG A CA 1
ATOM 1647 C C . ARG A 1 200 ? 0.399 -7.825 0.092 1.00 91.06 200 ARG A C 1
ATOM 1649 O O . ARG A 1 200 ? -0.339 -6.921 0.459 1.00 91.06 200 ARG A O 1
ATOM 1656 N N . GLN A 1 201 ? 0.414 -9.014 0.697 1.00 90.88 201 GLN A N 1
ATOM 1657 C CA . GLN A 1 201 ? -0.361 -9.309 1.905 1.00 90.88 201 GLN A CA 1
ATOM 1658 C C . GLN A 1 201 ? 0.488 -9.172 3.167 1.00 90.88 201 GLN A C 1
ATOM 1660 O O . GLN A 1 201 ? -0.045 -8.769 4.198 1.00 90.88 201 GLN A O 1
ATOM 1665 N N . HIS A 1 202 ? 1.788 -9.465 3.076 1.00 94.06 202 HIS A N 1
ATOM 1666 C CA . HIS A 1 202 ? 2.700 -9.440 4.225 1.00 94.06 202 HIS A CA 1
ATOM 1667 C C . HIS A 1 202 ? 3.872 -8.475 4.052 1.00 94.06 202 HIS A C 1
ATOM 1669 O O . HIS A 1 202 ? 4.369 -7.948 5.044 1.00 94.06 202 HIS A O 1
ATOM 1675 N N . ALA A 1 203 ? 4.329 -8.238 2.820 1.00 97.25 203 ALA A N 1
ATOM 1676 C CA . ALA A 1 203 ? 5.527 -7.445 2.587 1.00 97.25 203 ALA A CA 1
ATOM 1677 C C . ALA A 1 203 ? 5.203 -5.959 2.387 1.00 97.25 203 ALA A C 1
ATOM 1679 O O . ALA A 1 203 ? 4.192 -5.620 1.774 1.00 97.25 203 ALA A O 1
ATOM 1680 N N . CYS A 1 204 ? 6.092 -5.083 2.849 1.00 98.44 204 CYS A N 1
ATOM 1681 C CA . CYS A 1 204 ? 6.059 -3.637 2.613 1.00 98.44 204 CYS A CA 1
ATOM 1682 C C . CYS A 1 204 ? 7.417 -3.174 2.078 1.00 98.44 204 CYS A C 1
ATOM 1684 O O . CYS A 1 204 ? 8.430 -3.862 2.241 1.00 98.44 204 CYS A O 1
ATOM 1686 N N . TRP A 1 205 ? 7.453 -1.986 1.484 1.00 98.56 205 TRP A N 1
ATOM 1687 C CA . TRP A 1 205 ? 8.710 -1.267 1.305 1.00 98.56 205 TRP A CA 1
ATOM 1688 C C . TRP A 1 205 ? 9.049 -0.490 2.578 1.00 98.56 205 TRP A C 1
ATOM 1690 O O . TRP A 1 205 ? 8.166 0.095 3.209 1.00 98.56 205 TRP A O 1
ATOM 1700 N N . PHE A 1 206 ? 10.329 -0.488 2.948 1.00 98.44 206 PHE A N 1
ATOM 1701 C CA . PHE A 1 206 ? 10.825 0.115 4.181 1.00 98.44 206 PHE A CA 1
ATOM 1702 C C . PHE A 1 206 ? 12.020 1.025 3.914 1.00 98.44 206 PHE A C 1
ATOM 1704 O O . PHE A 1 206 ? 12.923 0.646 3.166 1.00 98.44 206 PHE A O 1
ATOM 1711 N N . ALA A 1 207 ? 12.066 2.168 4.597 1.00 98.06 207 ALA A N 1
ATOM 1712 C CA . ALA A 1 207 ? 13.212 3.073 4.594 1.00 98.06 207 ALA A CA 1
ATOM 1713 C C . ALA A 1 207 ? 13.425 3.725 5.969 1.00 98.06 207 ALA A C 1
ATOM 1715 O O . ALA A 1 207 ? 12.462 4.070 6.650 1.00 98.06 207 ALA A O 1
ATOM 1716 N N . GLY A 1 208 ? 14.681 3.922 6.370 1.00 96.94 208 GLY A N 1
ATOM 1717 C CA . GLY A 1 208 ? 15.047 4.520 7.657 1.00 96.94 208 GLY A CA 1
ATOM 1718 C C . GLY A 1 208 ? 15.337 3.495 8.757 1.00 96.94 208 GLY A C 1
ATOM 1719 O O . GLY A 1 208 ? 15.854 2.411 8.491 1.00 96.94 208 GLY A O 1
ATOM 1720 N N . CYS A 1 209 ? 15.051 3.855 10.009 1.00 96.19 209 CYS A N 1
ATOM 1721 C CA . CYS A 1 209 ? 15.471 3.096 11.189 1.00 96.19 209 CYS A CA 1
ATOM 1722 C C . CYS A 1 209 ? 14.603 1.854 11.431 1.00 96.19 209 CYS A C 1
ATOM 1724 O O . CYS A 1 209 ? 13.463 1.967 11.866 1.00 96.19 209 CYS A O 1
ATOM 1726 N N . THR A 1 210 ? 15.147 0.658 11.203 1.00 93.69 210 THR A N 1
ATOM 1727 C CA . THR A 1 210 ? 14.437 -0.614 11.441 1.00 93.69 210 THR A CA 1
ATOM 1728 C C . THR A 1 210 ? 14.703 -1.229 12.814 1.00 93.69 210 THR A C 1
ATOM 1730 O O . THR A 1 210 ? 14.002 -2.161 13.191 1.00 93.69 210 THR A O 1
ATOM 1733 N N . MET A 1 211 ? 15.707 -0.755 13.557 1.00 91.25 211 MET A N 1
ATOM 1734 C CA . MET A 1 211 ? 16.096 -1.369 14.833 1.00 91.25 211 MET A CA 1
ATOM 1735 C C . MET A 1 211 ? 15.209 -0.890 15.983 1.00 91.25 211 MET A C 1
ATOM 1737 O O . MET A 1 211 ? 14.493 -1.681 16.585 1.00 91.25 211 MET A O 1
ATOM 1741 N N . VAL A 1 212 ? 15.238 0.413 16.275 1.00 94.56 212 VAL A N 1
ATOM 1742 C CA . VAL A 1 212 ? 14.460 1.021 17.366 1.00 94.56 212 VAL A CA 1
ATOM 1743 C C . VAL A 1 212 ? 13.916 2.376 16.896 1.00 94.56 212 VAL A C 1
ATOM 1745 O O . VAL A 1 212 ? 14.411 3.426 17.310 1.00 94.56 212 VAL A O 1
ATOM 1748 N N . PRO A 1 213 ? 12.948 2.394 15.962 1.00 96.94 213 PRO A N 1
ATOM 1749 C CA . PRO A 1 213 ? 12.355 3.642 15.510 1.00 96.94 213 PRO A CA 1
ATOM 1750 C C . PRO A 1 213 ? 11.542 4.293 16.631 1.00 96.94 213 PRO A C 1
ATOM 1752 O O . PRO A 1 213 ? 10.689 3.664 17.253 1.00 96.94 213 PRO A O 1
ATOM 1755 N N . GLU A 1 214 ? 11.724 5.595 16.826 1.00 97.31 214 GLU A N 1
ATOM 1756 C CA . GLU A 1 214 ? 10.817 6.396 17.655 1.00 97.31 214 GLU A CA 1
ATOM 1757 C C . GLU A 1 214 ? 9.459 6.583 16.968 1.00 97.31 214 GLU A C 1
ATOM 1759 O O . GLU A 1 214 ? 8.432 6.794 17.621 1.00 97.31 214 GLU A O 1
ATOM 1764 N N . LYS A 1 215 ? 9.469 6.578 15.629 1.00 97.44 215 LYS A N 1
ATOM 1765 C CA . LYS A 1 215 ? 8.333 6.933 14.778 1.00 97.44 215 LYS A CA 1
ATOM 1766 C C . LYS A 1 215 ? 8.192 5.942 13.631 1.00 97.44 215 LYS A C 1
ATOM 1768 O O . LYS A 1 215 ? 9.180 5.597 12.989 1.00 97.44 215 LYS A O 1
ATOM 1773 N N . VAL A 1 216 ? 6.959 5.553 13.329 1.00 98.38 216 VAL A N 1
ATOM 1774 C CA . VAL A 1 216 ? 6.621 4.737 12.156 1.00 98.38 216 VAL A CA 1
ATOM 1775 C C . VAL A 1 216 ? 5.631 5.511 11.292 1.00 98.38 216 VAL A C 1
ATOM 1777 O O . VAL A 1 216 ? 4.543 5.850 11.755 1.00 98.38 216 VAL A O 1
ATOM 1780 N N . MET A 1 217 ? 6.008 5.784 10.047 1.00 98.12 217 MET A N 1
ATOM 1781 C CA . MET A 1 217 ? 5.226 6.540 9.070 1.00 98.12 217 MET A CA 1
ATOM 1782 C C . MET A 1 217 ? 4.634 5.578 8.039 1.00 98.12 217 MET A C 1
ATOM 1784 O O . MET A 1 217 ? 5.374 4.922 7.310 1.00 98.12 217 MET A O 1
ATOM 1788 N N . TRP A 1 218 ? 3.310 5.503 7.970 1.00 98.50 218 TRP A N 1
ATOM 1789 C CA . TRP A 1 218 ? 2.574 4.621 7.069 1.00 98.50 218 TRP A CA 1
ATOM 1790 C C . TRP A 1 218 ? 2.100 5.372 5.828 1.00 98.50 218 TRP A C 1
ATOM 1792 O O . TRP A 1 218 ? 1.293 6.292 5.945 1.00 98.50 218 TRP A O 1
ATOM 1802 N N . ALA A 1 219 ? 2.575 4.961 4.658 1.00 98.06 219 ALA A N 1
ATOM 1803 C CA . ALA A 1 219 ? 2.273 5.556 3.362 1.00 98.06 219 ALA A CA 1
ATOM 1804 C C . ALA A 1 219 ? 1.609 4.545 2.422 1.00 98.06 219 ALA A C 1
ATOM 1806 O O . ALA A 1 219 ? 1.840 3.337 2.524 1.00 98.06 219 ALA A O 1
ATOM 1807 N N . GLU A 1 220 ? 0.834 5.041 1.457 1.00 94.31 220 GLU A N 1
ATOM 1808 C CA . GLU A 1 220 ? 0.275 4.194 0.399 1.00 94.31 220 GLU A CA 1
ATOM 1809 C C . GLU A 1 220 ? 1.377 3.714 -0.554 1.00 94.31 220 GLU A C 1
ATOM 1811 O O . GLU A 1 220 ? 1.439 2.529 -0.902 1.00 94.31 220 GLU A O 1
ATOM 1816 N N . SER A 1 221 ? 2.286 4.621 -0.924 1.00 96.12 221 SER A N 1
ATOM 1817 C CA . SER A 1 221 ? 3.413 4.340 -1.808 1.00 96.12 221 SER A CA 1
ATOM 1818 C C . SER A 1 221 ? 4.742 4.882 -1.278 1.00 96.12 221 SER A C 1
ATOM 1820 O O . SER A 1 221 ? 4.796 5.791 -0.447 1.00 96.12 221 SER A O 1
ATOM 1822 N N . ALA A 1 222 ? 5.846 4.324 -1.783 1.00 98.06 222 ALA A N 1
ATOM 1823 C CA . ALA A 1 222 ? 7.189 4.786 -1.440 1.00 98.06 222 ALA A CA 1
ATOM 1824 C C . ALA A 1 222 ? 7.428 6.239 -1.887 1.00 98.06 222 ALA A C 1
ATOM 1826 O O . ALA A 1 222 ? 8.101 7.000 -1.197 1.00 98.06 222 ALA A O 1
ATOM 1827 N N . ILE A 1 223 ? 6.825 6.646 -3.009 1.00 97.81 223 ILE A N 1
ATOM 1828 C CA . ILE A 1 223 ? 6.924 8.017 -3.521 1.00 97.81 223 ILE A CA 1
ATOM 1829 C C . ILE A 1 223 ? 6.240 8.996 -2.560 1.00 97.81 223 ILE A C 1
ATOM 1831 O O . ILE A 1 223 ? 6.790 10.067 -2.314 1.00 97.81 223 ILE A O 1
ATOM 1835 N N . ASP A 1 224 ? 5.102 8.633 -1.964 1.00 97.12 224 ASP A N 1
ATOM 1836 C CA . ASP A 1 224 ? 4.421 9.486 -0.977 1.00 97.12 224 ASP A CA 1
ATOM 1837 C C . ASP A 1 224 ? 5.220 9.596 0.319 1.00 97.12 224 ASP A C 1
ATOM 1839 O O . ASP A 1 224 ? 5.353 10.688 0.865 1.00 97.12 224 ASP A O 1
ATOM 1843 N N . ALA A 1 225 ? 5.837 8.497 0.766 1.00 98.12 225 ALA A N 1
ATOM 1844 C CA . ALA A 1 225 ? 6.747 8.514 1.909 1.00 98.12 225 ALA A CA 1
ATOM 1845 C C . ALA A 1 225 ? 7.934 9.470 1.688 1.00 98.12 225 ALA A C 1
ATOM 1847 O O . ALA A 1 225 ? 8.233 10.302 2.546 1.00 98.12 225 ALA A O 1
ATOM 1848 N N . MET A 1 226 ? 8.579 9.390 0.520 1.00 98.44 226 MET A N 1
ATOM 1849 C CA . MET A 1 226 ? 9.681 10.282 0.142 1.00 98.44 226 MET A CA 1
ATOM 1850 C C . MET A 1 226 ? 9.215 11.737 -0.008 1.00 98.44 226 MET A C 1
ATOM 1852 O O . MET A 1 226 ? 9.911 12.659 0.415 1.00 98.44 226 MET A O 1
ATOM 1856 N N . SER A 1 227 ? 8.023 11.949 -0.571 1.00 97.94 227 SER A N 1
ATOM 1857 C CA . SER A 1 227 ? 7.460 13.288 -0.768 1.00 97.94 227 SER A CA 1
ATOM 1858 C C . SER A 1 227 ? 7.113 13.947 0.567 1.00 97.94 227 SER A C 1
ATOM 1860 O O . SER A 1 227 ? 7.472 15.103 0.799 1.00 97.94 227 SER A O 1
ATOM 1862 N N . PHE A 1 228 ? 6.500 13.198 1.491 1.00 97.44 228 PHE A N 1
ATOM 1863 C CA . PHE A 1 228 ? 6.271 13.651 2.860 1.00 97.44 228 PHE A CA 1
ATOM 1864 C C . PHE A 1 228 ? 7.585 13.997 3.555 1.00 97.44 228 PHE A C 1
ATOM 1866 O O . PHE A 1 228 ? 7.676 15.065 4.159 1.00 97.44 228 PHE A O 1
ATOM 1873 N N . PHE A 1 229 ? 8.605 13.133 3.455 1.00 97.62 229 PHE A N 1
ATOM 1874 C CA . PHE A 1 229 ? 9.921 13.408 4.029 1.00 97.62 229 PHE A CA 1
ATOM 1875 C C . PHE A 1 229 ? 10.432 14.768 3.545 1.00 97.62 229 PHE A C 1
ATOM 1877 O O . PHE A 1 229 ? 10.650 15.650 4.374 1.00 97.62 229 PHE A O 1
ATOM 1884 N N . GLN A 1 230 ? 10.501 14.991 2.229 1.00 97.00 230 GLN A N 1
ATOM 1885 C CA . GLN A 1 230 ? 10.965 16.252 1.642 1.00 97.00 230 GLN A CA 1
ATOM 1886 C C . GLN A 1 230 ? 10.186 17.473 2.144 1.00 97.00 230 GLN A C 1
ATOM 1888 O O . GLN A 1 230 ? 10.782 18.479 2.531 1.00 97.00 230 GLN A O 1
ATOM 1893 N N . LEU A 1 231 ? 8.854 17.394 2.157 1.00 95.62 231 LEU A N 1
ATOM 1894 C CA . LEU A 1 231 ? 7.998 18.475 2.648 1.00 95.62 231 LEU A CA 1
ATOM 1895 C C . LEU A 1 231 ? 8.247 18.750 4.134 1.00 95.62 231 LEU A C 1
ATOM 1897 O O . LEU A 1 231 ? 8.351 19.904 4.545 1.00 95.62 231 LEU A O 1
ATOM 1901 N N . SER A 1 232 ? 8.398 17.693 4.931 1.00 93.88 232 SER A N 1
ATOM 1902 C CA . SER A 1 232 ? 8.639 17.795 6.367 1.00 93.88 232 SER A CA 1
ATOM 1903 C C . SER A 1 232 ? 10.017 18.373 6.696 1.00 93.88 232 SER A C 1
ATOM 1905 O O . SER A 1 232 ? 10.150 19.086 7.692 1.00 93.88 232 SER A O 1
ATOM 1907 N N . GLN A 1 233 ? 11.017 18.166 5.830 1.00 91.31 233 GLN A N 1
ATOM 1908 C CA . GLN A 1 233 ? 12.339 18.767 5.997 1.00 91.31 233 GLN A CA 1
ATOM 1909 C C . GLN A 1 233 ? 12.306 20.297 5.890 1.00 91.31 233 GLN A C 1
ATOM 1911 O O . GLN A 1 233 ? 13.134 20.960 6.510 1.00 91.31 233 GLN A O 1
ATOM 1916 N N . ARG A 1 234 ? 11.325 20.875 5.182 1.00 87.38 234 ARG A N 1
ATOM 1917 C CA . ARG A 1 234 ? 11.168 22.336 5.061 1.00 87.38 234 ARG A CA 1
ATOM 1918 C C . ARG A 1 234 ? 10.665 22.988 6.348 1.00 87.38 234 ARG A C 1
ATOM 1920 O O . ARG A 1 234 ? 10.989 24.138 6.616 1.00 87.38 234 ARG A O 1
ATOM 1927 N N . THR A 1 235 ? 9.862 22.273 7.137 1.00 83.69 235 THR A N 1
ATOM 1928 C CA . THR A 1 235 ? 9.181 22.836 8.315 1.00 83.69 235 THR A CA 1
ATOM 1929 C C . THR A 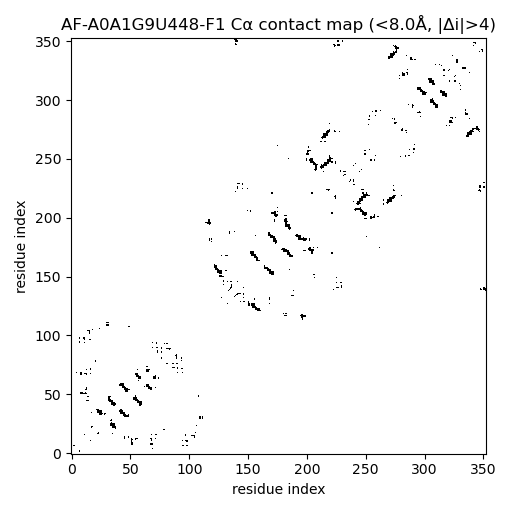1 235 ? 9.690 22.277 9.640 1.00 83.69 235 THR A C 1
ATOM 1931 O O . THR A 1 235 ? 9.497 22.886 10.689 1.00 83.69 235 THR A O 1
ATOM 1934 N N . SER A 1 236 ? 10.263 21.074 9.650 1.00 83.19 236 SER A N 1
ATOM 1935 C CA . SER A 1 236 ? 10.679 20.358 10.864 1.00 83.19 236 SER A CA 1
ATOM 1936 C C . SER A 1 236 ? 11.787 19.326 10.569 1.00 83.19 236 SER A C 1
ATOM 1938 O O . SER A 1 236 ? 11.579 18.128 10.781 1.00 83.19 236 SER A O 1
ATOM 1940 N N . PRO A 1 237 ? 12.982 19.763 10.125 1.00 77.56 237 PRO A N 1
ATOM 1941 C CA . PRO A 1 237 ? 14.035 18.890 9.585 1.00 77.56 237 PRO A CA 1
ATOM 1942 C C . PRO A 1 237 ? 14.580 17.829 10.547 1.00 77.56 237 PRO A C 1
ATOM 1944 O O . PRO A 1 237 ? 15.078 16.793 10.109 1.00 77.56 237 PRO A O 1
ATOM 1947 N N . THR A 1 238 ? 14.486 18.052 11.858 1.00 82.62 238 THR A N 1
ATOM 1948 C CA . THR A 1 238 ? 14.9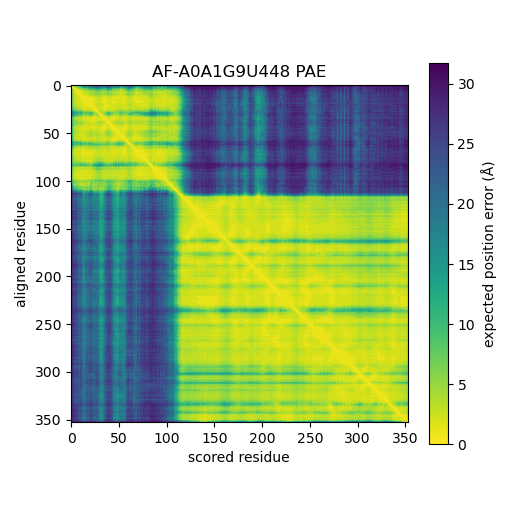43 17.093 12.877 1.00 82.62 238 THR A CA 1
ATOM 1949 C C . THR A 1 238 ? 13.853 16.107 13.297 1.00 82.62 238 THR A C 1
ATOM 1951 O O . THR A 1 238 ? 14.155 15.030 13.808 1.00 82.62 238 THR A O 1
ATOM 1954 N N . ARG A 1 239 ? 12.575 16.432 13.065 1.00 86.62 239 ARG A N 1
ATOM 1955 C CA . ARG A 1 239 ? 11.438 15.675 13.609 1.00 86.62 239 ARG A CA 1
ATOM 1956 C C . ARG A 1 239 ? 11.225 14.332 12.909 1.00 86.62 239 ARG A C 1
ATOM 1958 O O . ARG A 1 239 ? 10.839 13.373 13.578 1.00 86.62 239 ARG A O 1
ATOM 1965 N N . PHE A 1 240 ? 11.485 14.266 11.602 1.00 89.62 240 PHE A N 1
ATOM 1966 C CA . PHE A 1 240 ? 11.171 13.116 10.739 1.00 89.62 240 PHE A CA 1
ATOM 1967 C C . PHE A 1 240 ? 12.393 12.544 10.002 1.00 89.62 240 PHE A C 1
ATOM 1969 O O . PHE A 1 240 ? 12.284 11.979 8.913 1.00 89.62 240 PHE A O 1
ATOM 1976 N N . SER A 1 241 ? 13.567 12.655 10.630 1.00 92.19 241 SER A N 1
ATOM 1977 C CA . SER A 1 241 ? 14.822 12.094 10.124 1.00 92.19 241 SER A CA 1
ATOM 1978 C C . SER A 1 241 ? 14.768 10.567 9.991 1.00 92.19 241 SER A C 1
ATOM 1980 O O . SER A 1 241 ? 14.255 9.877 10.878 1.00 92.19 241 SER A O 1
ATOM 1982 N N . LEU A 1 242 ? 15.393 10.038 8.931 1.00 95.62 242 LEU A N 1
ATOM 1983 C CA . LEU A 1 242 ? 15.555 8.599 8.682 1.00 95.62 242 LEU A CA 1
ATOM 1984 C C . LEU A 1 242 ? 16.294 7.863 9.812 1.00 95.62 242 LEU A C 1
ATOM 1986 O O . LEU A 1 242 ? 16.116 6.659 9.964 1.00 95.62 242 LEU A O 1
ATOM 1990 N N . LYS A 1 243 ? 17.083 8.568 10.638 1.00 94.56 243 LYS A N 1
ATOM 1991 C CA . LYS A 1 243 ? 17.790 7.972 11.788 1.00 94.56 243 LYS A CA 1
ATOM 1992 C C . LYS A 1 243 ? 16.854 7.516 12.913 1.00 94.56 243 LYS A C 1
ATOM 1994 O O . LYS A 1 243 ? 17.179 6.572 13.620 1.00 94.56 243 LYS A O 1
ATOM 1999 N N . HIS A 1 244 ? 15.700 8.167 13.063 1.00 95.38 244 HIS A N 1
ATOM 2000 C CA . HIS A 1 244 ? 14.751 7.924 14.164 1.00 95.38 244 HIS A CA 1
ATOM 2001 C C . HIS A 1 244 ? 13.365 7.487 13.672 1.00 95.38 244 HIS A C 1
ATOM 2003 O O . HIS A 1 244 ? 12.467 7.229 14.473 1.00 95.38 244 HIS A O 1
ATOM 2009 N N . THR A 1 245 ? 13.179 7.429 12.353 1.00 97.75 245 THR A N 1
ATOM 2010 C CA . THR A 1 245 ? 11.882 7.209 11.715 1.00 97.75 245 THR A CA 1
ATOM 2011 C C . THR A 1 245 ? 11.974 6.032 10.760 1.00 97.75 245 THR A C 1
ATOM 2013 O O . THR A 1 245 ? 12.876 5.985 9.924 1.00 97.75 245 THR A O 1
ATOM 2016 N N . LEU A 1 246 ? 11.019 5.114 10.865 1.00 98.31 246 LEU A N 1
ATOM 2017 C CA . LEU A 1 246 ? 10.769 4.075 9.878 1.00 98.31 246 LEU A CA 1
ATOM 2018 C C . LEU A 1 246 ? 9.643 4.527 8.950 1.00 98.31 246 LEU A C 1
ATOM 2020 O O . LEU A 1 246 ? 8.524 4.762 9.399 1.00 98.31 246 LEU A O 1
ATOM 2024 N N . TYR A 1 247 ? 9.918 4.605 7.658 1.00 98.62 247 TYR A N 1
ATOM 2025 C CA . TYR A 1 247 ? 8.910 4.785 6.623 1.00 98.62 247 TYR A CA 1
ATOM 2026 C C . TYR A 1 247 ? 8.479 3.423 6.091 1.00 98.62 247 TYR A C 1
ATOM 2028 O O . TYR A 1 247 ? 9.323 2.580 5.788 1.00 98.62 247 TYR A O 1
ATOM 2036 N N . VAL A 1 248 ? 7.169 3.223 5.980 1.00 98.62 248 VAL A N 1
ATOM 2037 C CA . VAL A 1 248 ? 6.529 1.983 5.538 1.00 98.62 248 VAL A CA 1
ATOM 2038 C C . VAL A 1 248 ? 5.582 2.318 4.397 1.00 98.62 248 VAL A C 1
ATOM 2040 O O . VAL A 1 248 ? 4.610 3.039 4.609 1.00 98.62 248 VAL A O 1
ATOM 2043 N N . ALA A 1 249 ? 5.830 1.783 3.205 1.00 98.31 249 ALA A N 1
ATOM 2044 C CA . ALA A 1 249 ? 4.894 1.875 2.090 1.00 98.31 249 ALA A CA 1
ATOM 2045 C C . ALA A 1 249 ? 4.236 0.521 1.822 1.00 98.31 249 ALA A C 1
ATOM 2047 O O . ALA A 1 249 ? 4.918 -0.497 1.673 1.00 98.31 249 ALA A O 1
ATOM 2048 N N . VAL A 1 250 ? 2.903 0.517 1.773 1.00 96.44 250 VAL A N 1
ATOM 2049 C CA . VAL A 1 250 ? 2.105 -0.721 1.759 1.00 96.44 250 VAL A CA 1
ATOM 2050 C C . VAL A 1 250 ? 1.778 -1.223 0.352 1.00 96.44 250 VAL A C 1
ATOM 2052 O O . VAL A 1 250 ? 1.439 -2.396 0.187 1.00 96.44 250 VAL A O 1
ATOM 2055 N N . GLY A 1 251 ? 1.901 -0.376 -0.675 1.00 90.50 251 GLY A N 1
ATOM 2056 C CA . GLY A 1 251 ? 1.719 -0.789 -2.066 1.00 90.50 251 GLY A CA 1
ATOM 2057 C C . GLY A 1 251 ? 0.262 -0.834 -2.523 1.00 90.50 251 GLY A C 1
ATOM 2058 O O . GLY A 1 251 ? -0.154 -1.773 -3.222 1.00 90.50 251 GLY A O 1
ATOM 2059 N N . GLY A 1 252 ? -0.524 0.164 -2.113 1.00 85.56 252 GLY A N 1
ATOM 2060 C CA . GLY A 1 252 ? -1.966 0.268 -2.347 1.00 85.56 252 GLY A CA 1
ATOM 2061 C C . GLY A 1 252 ? -2.759 0.104 -1.053 1.00 85.56 252 GLY A C 1
ATOM 2062 O O . GLY A 1 252 ? -2.469 0.764 -0.067 1.00 85.56 252 GLY A O 1
ATOM 2063 N N . ALA A 1 253 ? -3.763 -0.776 -1.039 1.00 86.44 253 ALA A N 1
ATOM 2064 C CA . ALA A 1 253 ? -4.590 -0.981 0.148 1.00 86.44 253 ALA A CA 1
ATOM 2065 C C . ALA A 1 253 ? -3.848 -1.759 1.250 1.00 86.44 253 ALA A C 1
ATOM 2067 O O . ALA A 1 253 ? -3.426 -2.893 1.026 1.00 86.44 253 ALA A O 1
ATOM 2068 N N . LEU A 1 254 ? -3.796 -1.186 2.454 1.00 90.62 254 LEU A N 1
ATOM 2069 C CA . LEU A 1 254 ? -3.240 -1.791 3.663 1.00 90.62 254 LEU A CA 1
ATOM 2070 C C . LEU A 1 254 ? -3.853 -3.171 3.953 1.00 90.62 254 LEU A C 1
ATOM 2072 O O . LEU A 1 254 ? -5.048 -3.295 4.266 1.00 90.62 254 LEU A O 1
ATOM 2076 N N . ALA A 1 255 ? -3.008 -4.200 3.916 1.00 88.81 255 ALA A N 1
ATOM 2077 C CA . ALA A 1 255 ? -3.352 -5.542 4.354 1.00 88.81 255 ALA A CA 1
ATOM 2078 C C . ALA A 1 255 ? -3.250 -5.665 5.882 1.00 88.81 255 ALA A C 1
ATOM 2080 O O . ALA A 1 255 ? -2.410 -5.042 6.534 1.00 88.81 255 ALA A O 1
ATOM 2081 N N . ARG A 1 256 ? -4.104 -6.511 6.469 1.00 87.31 256 ARG A N 1
ATOM 2082 C CA . ARG A 1 256 ? -4.111 -6.757 7.918 1.00 87.31 256 ARG A CA 1
ATOM 2083 C C . ARG A 1 256 ? -2.775 -7.324 8.406 1.00 87.31 256 ARG A C 1
ATOM 2085 O O . ARG A 1 256 ? -2.248 -6.831 9.394 1.00 87.31 256 ARG A O 1
ATOM 2092 N N . ALA A 1 257 ? -2.207 -8.290 7.684 1.00 89.25 257 ALA A N 1
ATOM 2093 C CA . ALA A 1 257 ? -0.960 -8.931 8.095 1.00 89.25 257 ALA A CA 1
ATOM 2094 C C . ALA A 1 257 ? 0.252 -7.980 8.021 1.00 89.25 257 ALA A C 1
ATOM 2096 O O . ALA A 1 257 ? 1.069 -7.990 8.937 1.00 89.25 257 ALA A O 1
ATOM 2097 N N . GLN A 1 258 ? 0.326 -7.093 7.015 1.00 95.69 258 GLN A N 1
ATOM 2098 C CA . GLN A 1 258 ? 1.301 -5.987 6.995 1.00 95.69 258 GLN A CA 1
ATOM 2099 C C . GLN A 1 258 ? 1.206 -5.135 8.272 1.00 95.69 258 GLN A C 1
ATOM 2101 O O . GLN A 1 258 ? 2.215 -4.872 8.928 1.00 95.69 258 GLN A O 1
ATOM 2106 N N . ALA A 1 259 ? -0.014 -4.712 8.630 1.00 95.50 259 ALA A N 1
ATOM 2107 C CA . ALA A 1 259 ? -0.257 -3.882 9.805 1.00 95.50 259 ALA A CA 1
ATOM 2108 C C . ALA A 1 259 ? 0.152 -4.591 11.101 1.00 95.50 259 ALA A C 1
ATOM 2110 O O . ALA A 1 259 ? 0.969 -4.068 11.857 1.00 95.50 259 ALA A O 1
ATOM 2111 N N . GLU A 1 260 ? -0.401 -5.781 11.341 1.00 93.19 260 GLU A N 1
ATOM 2112 C CA . GLU A 1 260 ? -0.176 -6.563 12.559 1.00 93.19 260 GLU A CA 1
ATOM 2113 C C . GLU A 1 260 ? 1.307 -6.871 12.770 1.00 93.19 260 GLU A C 1
ATOM 2115 O O . GLU A 1 260 ? 1.798 -6.752 13.891 1.00 93.19 260 GLU A O 1
ATOM 2120 N N . HIS A 1 261 ? 2.047 -7.196 11.704 1.00 95.00 261 HIS A N 1
ATOM 2121 C CA . HIS A 1 261 ? 3.473 -7.500 11.814 1.00 95.00 261 HIS A CA 1
ATOM 2122 C C . HIS A 1 261 ? 4.281 -6.284 12.279 1.00 95.00 261 HIS A C 1
ATOM 2124 O O . HIS A 1 261 ? 5.006 -6.371 13.269 1.00 95.00 261 HIS A O 1
ATOM 2130 N N . VAL A 1 262 ? 4.145 -5.134 11.614 1.00 97.69 262 VAL A N 1
ATOM 2131 C CA . VAL A 1 262 ? 4.912 -3.921 11.964 1.00 97.69 262 VAL A CA 1
ATOM 2132 C C . VAL A 1 262 ? 4.478 -3.363 13.324 1.00 97.69 262 VAL A C 1
ATOM 2134 O O . VAL A 1 262 ? 5.324 -2.930 14.102 1.00 97.69 262 VAL A O 1
ATOM 2137 N N . LEU A 1 263 ? 3.178 -3.385 13.639 1.00 96.81 263 LEU A N 1
ATOM 2138 C CA . LEU A 1 263 ? 2.658 -2.935 14.936 1.00 96.81 263 LEU A CA 1
ATOM 2139 C C . LEU A 1 263 ? 3.184 -3.795 16.091 1.00 96.81 263 LEU A C 1
ATOM 2141 O O . LEU A 1 263 ? 3.506 -3.253 17.145 1.00 96.81 263 LEU A O 1
ATOM 2145 N N . ARG A 1 264 ? 3.302 -5.114 15.887 1.00 95.75 264 ARG A N 1
ATOM 2146 C CA . ARG A 1 264 ? 3.869 -6.041 16.875 1.00 95.75 264 ARG A CA 1
ATOM 2147 C C . ARG A 1 264 ? 5.354 -5.787 17.124 1.00 95.75 264 ARG A C 1
ATOM 2149 O O . ARG A 1 264 ? 5.796 -5.934 18.256 1.00 95.75 264 ARG A O 1
ATOM 2156 N N . LEU A 1 265 ? 6.114 -5.429 16.090 1.00 96.81 265 LEU A N 1
ATOM 2157 C CA . LEU A 1 265 ? 7.555 -5.183 16.215 1.00 96.81 265 LEU A CA 1
ATOM 2158 C C . LEU A 1 265 ? 7.891 -3.821 16.808 1.00 96.81 265 LEU A C 1
ATOM 2160 O O . LEU A 1 265 ? 8.880 -3.692 17.522 1.00 96.81 265 LEU A O 1
ATOM 2164 N N . TYR A 1 266 ? 7.060 -2.814 16.545 1.00 97.06 266 TYR A N 1
ATOM 2165 C CA . TYR A 1 266 ? 7.289 -1.453 17.024 1.00 97.06 266 TYR A CA 1
ATOM 2166 C C . TYR A 1 266 ? 6.130 -0.945 17.895 1.00 97.06 266 TYR A C 1
ATOM 2168 O O . TYR A 1 266 ? 5.593 0.127 17.621 1.00 97.06 266 TYR A O 1
ATOM 2176 N N . PRO A 1 267 ? 5.730 -1.661 18.964 1.00 94.56 267 PRO A N 1
ATOM 2177 C CA . PRO A 1 267 ? 4.528 -1.323 19.730 1.00 94.56 267 PRO A CA 1
ATOM 2178 C C . PRO A 1 267 ? 4.647 0.041 20.429 1.00 94.56 267 PRO A C 1
ATOM 2180 O O . PRO A 1 267 ? 3.661 0.776 20.543 1.00 94.56 267 PRO A O 1
ATOM 2183 N N . TYR A 1 268 ? 5.869 0.395 20.843 1.00 94.88 268 TYR A N 1
ATOM 2184 C CA . TYR A 1 268 ? 6.195 1.626 21.566 1.00 94.88 268 TYR A CA 1
ATOM 2185 C C . TYR A 1 268 ? 6.502 2.824 20.660 1.00 94.88 268 TYR A C 1
ATOM 2187 O O . TYR A 1 268 ? 6.585 3.951 21.150 1.00 94.88 268 TYR A O 1
ATOM 2195 N N . ALA A 1 269 ? 6.662 2.613 19.351 1.00 96.75 269 ALA A N 1
ATOM 2196 C CA . ALA A 1 269 ? 6.865 3.716 18.425 1.00 96.75 269 ALA A CA 1
ATOM 2197 C C . ALA A 1 269 ? 5.582 4.547 18.296 1.00 96.75 269 ALA A C 1
ATOM 2199 O O . ALA A 1 269 ? 4.457 4.044 18.389 1.00 96.75 269 ALA A O 1
ATOM 2200 N N . ARG A 1 270 ? 5.730 5.845 18.030 1.00 96.81 270 ARG A N 1
ATOM 2201 C CA . ARG A 1 270 ? 4.592 6.681 17.636 1.00 96.81 270 ARG A CA 1
ATOM 2202 C C . ARG A 1 270 ? 4.259 6.396 16.178 1.00 96.81 270 ARG A C 1
ATOM 2204 O O . ARG A 1 270 ? 5.105 6.575 15.305 1.00 96.81 270 ARG A O 1
ATOM 2211 N N . HIS A 1 271 ? 3.026 5.983 15.906 1.00 97.50 271 HIS A N 1
ATOM 2212 C CA . HIS A 1 271 ? 2.593 5.706 14.540 1.00 97.50 271 HIS A CA 1
ATOM 2213 C C . HIS A 1 271 ? 1.889 6.912 13.930 1.00 97.50 271 HIS A C 1
ATOM 2215 O O . HIS A 1 271 ? 1.036 7.550 14.557 1.00 97.50 271 HIS A O 1
ATOM 2221 N N . TYR A 1 272 ? 2.238 7.171 12.679 1.00 97.56 272 TYR A N 1
ATOM 2222 C CA . TYR A 1 272 ? 1.716 8.252 11.871 1.00 97.56 272 TYR A CA 1
ATOM 2223 C C . TYR A 1 272 ? 1.185 7.701 10.553 1.00 97.56 272 TYR A C 1
ATOM 2225 O O . TYR A 1 272 ? 1.821 6.832 9.961 1.00 97.56 272 TYR A O 1
ATOM 2233 N N . THR A 1 273 ? 0.062 8.216 10.066 1.00 97.75 273 THR A N 1
ATOM 2234 C CA . THR A 1 273 ? -0.423 7.929 8.710 1.00 97.75 273 THR A CA 1
ATOM 2235 C C . THR A 1 273 ? -0.186 9.121 7.799 1.00 97.75 273 THR A C 1
ATOM 2237 O O . THR A 1 273 ? -0.424 10.262 8.188 1.00 97.75 273 THR A O 1
ATOM 2240 N N . ILE A 1 274 ? 0.295 8.831 6.594 1.00 97.06 274 ILE A N 1
ATOM 2241 C CA . ILE A 1 274 ? 0.538 9.768 5.491 1.00 97.06 274 ILE A CA 1
ATOM 2242 C C . ILE A 1 274 ? -0.085 9.214 4.197 1.00 97.06 274 ILE A C 1
ATOM 2244 O O . ILE A 1 274 ? 0.521 9.257 3.130 1.00 97.06 274 ILE A O 1
ATOM 2248 N N . PHE A 1 275 ? -1.279 8.626 4.312 1.00 96.69 275 PHE A N 1
ATOM 2249 C CA . PHE A 1 275 ? -2.064 8.153 3.169 1.00 96.69 275 PHE A CA 1
ATOM 2250 C C . PHE A 1 275 ? -2.679 9.322 2.382 1.00 96.69 275 PHE A C 1
ATOM 2252 O O . PHE A 1 275 ? -2.755 10.449 2.879 1.00 96.69 275 PHE A O 1
ATOM 2259 N N . ASP A 1 276 ? -3.154 9.023 1.174 1.00 93.81 276 ASP A N 1
ATOM 2260 C CA . ASP A 1 276 ? -3.852 9.961 0.295 1.00 93.81 276 ASP A CA 1
ATOM 2261 C C . ASP A 1 276 ? -5.073 10.598 0.990 1.00 93.81 276 ASP A C 1
ATOM 2263 O O . ASP A 1 276 ? -5.709 10.010 1.870 1.00 93.81 276 ASP A O 1
ATOM 2267 N N . ALA A 1 277 ? -5.435 11.818 0.583 1.00 92.50 277 ALA A N 1
ATOM 2268 C CA . ALA A 1 277 ? -6.558 12.564 1.166 1.00 92.50 277 ALA A CA 1
ATOM 2269 C C . ALA A 1 277 ? -7.946 12.037 0.750 1.00 92.50 277 ALA A C 1
ATOM 2271 O O . ALA A 1 277 ? -8.976 12.536 1.235 1.00 92.50 277 ALA A O 1
ATOM 2272 N N . ASP A 1 278 ? -7.988 11.051 -0.146 1.00 91.50 278 ASP A N 1
ATOM 2273 C CA . ASP A 1 278 ? -9.215 10.461 -0.661 1.00 91.50 278 ASP A CA 1
ATOM 2274 C C . ASP A 1 278 ? -9.901 9.523 0.352 1.00 91.50 278 ASP A C 1
ATOM 2276 O O . ASP A 1 278 ? -9.432 9.270 1.466 1.00 91.50 278 ASP A O 1
ATOM 2280 N N . LEU A 1 279 ? -11.075 9.011 -0.023 1.00 91.25 279 LEU A N 1
ATOM 2281 C CA . LEU A 1 279 ? -11.827 8.095 0.830 1.00 91.25 279 LEU A CA 1
ATOM 2282 C C . LEU A 1 279 ? -11.034 6.816 1.151 1.00 91.25 279 LEU A C 1
ATOM 2284 O O . LEU A 1 279 ? -11.132 6.305 2.267 1.00 91.25 279 LEU A O 1
ATOM 2288 N N . ALA A 1 280 ? -10.266 6.282 0.198 1.00 89.81 280 ALA A N 1
ATOM 2289 C CA . ALA A 1 280 ? -9.514 5.052 0.404 1.00 89.81 280 ALA A CA 1
ATOM 2290 C C . ALA A 1 280 ? -8.420 5.261 1.459 1.00 89.81 280 ALA A C 1
ATOM 2292 O O . ALA A 1 280 ? -8.361 4.483 2.414 1.00 89.81 280 ALA A O 1
ATOM 2293 N N . GLY A 1 281 ? -7.633 6.334 1.362 1.00 90.81 281 GLY A N 1
ATOM 2294 C CA . GLY A 1 281 ? -6.607 6.686 2.345 1.00 90.81 281 GLY A CA 1
ATOM 2295 C C . GLY A 1 281 ? -7.177 6.918 3.748 1.00 90.81 281 GLY A C 1
ATOM 2296 O O . GLY A 1 281 ? -6.670 6.373 4.735 1.00 90.81 281 GLY A O 1
ATOM 2297 N N . ARG A 1 282 ? -8.319 7.609 3.859 1.00 94.12 282 ARG A N 1
ATOM 2298 C CA . ARG A 1 282 ? -9.016 7.799 5.149 1.00 94.12 282 ARG A CA 1
ATOM 2299 C C . ARG A 1 282 ? -9.461 6.475 5.773 1.00 94.12 282 ARG A C 1
ATOM 2301 O O . ARG A 1 282 ? -9.280 6.257 6.974 1.00 94.12 282 ARG A O 1
ATOM 2308 N N . LEU A 1 283 ? -10.020 5.567 4.972 1.00 93.69 283 LEU A N 1
ATOM 2309 C CA . LEU A 1 283 ? -10.427 4.244 5.448 1.00 93.69 283 LEU A CA 1
ATOM 2310 C C . LEU A 1 283 ? -9.218 3.383 5.842 1.00 93.69 283 LEU A C 1
ATOM 2312 O O . LEU A 1 283 ? -9.320 2.605 6.790 1.00 93.69 283 LEU A O 1
ATOM 2316 N N . GLN A 1 284 ? -8.069 3.535 5.178 1.00 93.75 284 GLN A N 1
ATOM 2317 C CA . GLN A 1 284 ? -6.822 2.871 5.573 1.00 93.75 284 GLN A CA 1
ATOM 2318 C C . GLN A 1 284 ? -6.312 3.363 6.932 1.00 93.75 284 GLN A C 1
ATOM 2320 O O . GLN A 1 284 ? -5.960 2.537 7.776 1.00 93.75 284 GLN A O 1
ATOM 2325 N N . THR A 1 285 ? -6.363 4.674 7.192 1.00 96.06 285 THR A N 1
ATOM 2326 C CA . THR A 1 285 ? -6.059 5.240 8.517 1.00 96.06 285 THR A CA 1
ATOM 2327 C C . THR A 1 285 ? -6.938 4.613 9.605 1.00 96.06 285 THR A C 1
ATOM 2329 O O . THR A 1 285 ? -6.434 4.200 10.650 1.00 96.06 285 THR A O 1
ATOM 2332 N N . ILE A 1 286 ? -8.246 4.478 9.354 1.00 95.50 286 ILE A N 1
ATOM 2333 C CA . ILE A 1 286 ? -9.183 3.858 10.305 1.00 95.50 286 ILE A CA 1
ATOM 2334 C C . ILE A 1 286 ? -8.897 2.359 10.495 1.00 95.50 286 ILE A C 1
ATOM 2336 O O . ILE A 1 286 ? -8.910 1.868 11.624 1.00 95.50 286 ILE A O 1
ATOM 2340 N N . ARG A 1 287 ? -8.588 1.621 9.420 1.00 94.69 287 ARG A N 1
ATOM 2341 C CA . ARG A 1 287 ? -8.192 0.204 9.513 1.00 94.69 287 ARG A CA 1
ATOM 2342 C C . ARG A 1 287 ? -6.954 0.025 10.379 1.00 94.69 287 ARG A C 1
ATOM 2344 O O . ARG A 1 287 ? -6.965 -0.808 11.278 1.00 94.69 287 ARG A O 1
ATOM 2351 N N . LEU A 1 288 ? -5.916 0.828 10.148 1.00 96.25 288 LEU A N 1
ATOM 2352 C CA . LEU A 1 288 ? -4.695 0.781 10.948 1.00 96.25 288 LEU A CA 1
ATOM 2353 C C . LEU A 1 288 ? -4.979 1.073 12.426 1.00 96.25 288 LEU A C 1
ATOM 2355 O O . LEU A 1 288 ? -4.433 0.405 13.301 1.00 96.25 288 LEU A O 1
ATOM 2359 N N . ALA A 1 289 ? -5.858 2.038 12.699 1.00 95.56 289 ALA A N 1
ATOM 2360 C CA . ALA A 1 289 ? -6.318 2.338 14.047 1.00 95.56 289 ALA A CA 1
ATOM 2361 C C . ALA A 1 289 ? -6.977 1.126 14.730 1.00 95.56 289 ALA A C 1
ATOM 2363 O O . ALA A 1 289 ? -6.634 0.814 15.870 1.00 95.56 289 ALA A O 1
ATOM 2364 N N . ALA A 1 290 ? -7.872 0.418 14.035 1.00 91.31 290 ALA A N 1
ATOM 2365 C CA . ALA A 1 290 ? -8.502 -0.794 14.558 1.00 91.31 290 ALA A CA 1
ATOM 2366 C C . ALA A 1 290 ? -7.485 -1.925 14.787 1.00 91.31 290 ALA A C 1
ATOM 2368 O O . ALA A 1 290 ? -7.476 -2.533 15.857 1.00 91.31 290 ALA A O 1
ATOM 2369 N N . TYR A 1 291 ? -6.574 -2.153 13.833 1.00 92.56 291 TYR A N 1
ATOM 2370 C CA . TYR A 1 291 ? -5.517 -3.163 13.961 1.00 92.56 291 TYR A CA 1
ATOM 2371 C C . TYR A 1 291 ? -4.582 -2.881 15.139 1.00 92.56 291 TYR A C 1
ATOM 2373 O O . TYR A 1 291 ? -4.232 -3.801 15.871 1.00 92.56 291 TYR A O 1
ATOM 2381 N N . ARG A 1 292 ? -4.230 -1.612 15.379 1.00 93.69 292 ARG A N 1
ATOM 2382 C CA . ARG A 1 292 ? -3.403 -1.204 16.526 1.00 93.69 292 ARG A CA 1
ATOM 2383 C C . ARG A 1 292 ? -4.053 -1.515 17.871 1.00 93.69 292 ARG A C 1
ATOM 2385 O O . ARG A 1 292 ? -3.338 -1.768 18.832 1.00 93.69 292 ARG A O 1
ATOM 2392 N N . LEU A 1 293 ? -5.380 -1.500 17.939 1.00 91.62 293 LEU A N 1
ATOM 2393 C CA . LEU A 1 293 ? -6.129 -1.856 19.143 1.00 91.62 293 LEU A CA 1
ATOM 2394 C C . LEU A 1 293 ? -6.469 -3.351 19.225 1.00 91.62 293 LEU A C 1
ATOM 2396 O O . LEU A 1 293 ? -7.080 -3.775 20.199 1.00 91.62 293 LEU A O 1
ATOM 2400 N N . GLY A 1 294 ? -6.122 -4.147 18.208 1.00 88.44 294 GLY A N 1
ATOM 2401 C CA . GLY A 1 294 ? -6.512 -5.556 18.130 1.00 88.44 294 GLY A CA 1
ATOM 2402 C C . GLY A 1 294 ? -8.020 -5.769 17.947 1.00 88.44 294 GLY A C 1
ATOM 2403 O O . GLY A 1 294 ? -8.521 -6.858 18.219 1.00 88.44 294 GLY A O 1
ATOM 2404 N N . VAL A 1 295 ? -8.760 -4.752 17.492 1.00 88.06 295 VAL A N 1
ATOM 2405 C CA . VAL A 1 295 ? -10.221 -4.817 17.358 1.00 88.06 295 VAL A CA 1
ATOM 2406 C C . VAL A 1 295 ? -10.606 -5.252 15.945 1.00 88.06 295 VAL A C 1
ATOM 2408 O O . VAL A 1 295 ? -10.102 -4.725 14.951 1.00 88.06 295 VAL A O 1
ATOM 2411 N N . SER A 1 296 ? -11.531 -6.211 15.845 1.00 83.88 296 SER A N 1
ATOM 2412 C CA . SER A 1 296 ? -12.095 -6.628 14.559 1.00 83.88 296 SER A CA 1
ATOM 2413 C C . SER A 1 296 ? -12.990 -5.527 13.993 1.00 83.88 296 SER A C 1
ATOM 2415 O O . SER A 1 296 ? -13.940 -5.107 14.646 1.00 83.88 296 SER A O 1
ATOM 2417 N N . LEU A 1 297 ? -12.698 -5.070 12.776 1.00 86.19 297 LEU A N 1
ATOM 2418 C CA . LEU A 1 297 ? -13.460 -4.029 12.095 1.00 86.19 297 LEU A CA 1
ATOM 2419 C C . LEU A 1 297 ? -13.883 -4.518 10.710 1.00 86.19 297 LEU A C 1
ATOM 2421 O O . LEU A 1 297 ? -13.039 -4.818 9.864 1.00 86.19 297 LEU A O 1
ATOM 2425 N N . THR A 1 298 ? -15.190 -4.521 10.462 1.00 85.62 298 THR A N 1
ATOM 2426 C CA . THR A 1 298 ? -15.767 -4.722 9.129 1.00 85.62 298 THR A CA 1
ATOM 2427 C C . THR A 1 298 ? -16.265 -3.391 8.578 1.00 85.62 298 THR A C 1
ATOM 2429 O O . THR A 1 298 ? -16.876 -2.596 9.290 1.00 85.62 298 THR A O 1
ATOM 2432 N N . LEU A 1 299 ? -15.983 -3.145 7.298 1.00 83.88 299 LEU A N 1
ATOM 2433 C CA . LEU A 1 299 ? -16.367 -1.930 6.585 1.00 83.88 299 LEU A CA 1
ATOM 2434 C C . LEU A 1 299 ? -17.229 -2.297 5.386 1.00 83.88 299 LEU A C 1
ATOM 2436 O O . LEU A 1 299 ? -16.798 -3.081 4.537 1.00 83.88 299 LEU A O 1
ATOM 2440 N N . ARG A 1 300 ? -18.404 -1.679 5.272 1.00 84.00 300 ARG A N 1
ATOM 2441 C CA . ARG A 1 300 ? -19.267 -1.794 4.095 1.00 84.00 300 ARG A CA 1
ATOM 2442 C C . ARG A 1 300 ? -19.532 -0.407 3.530 1.00 84.00 300 ARG A C 1
ATOM 2444 O O . ARG A 1 300 ? -20.158 0.430 4.171 1.00 84.00 300 ARG A O 1
ATOM 2451 N N . ARG A 1 301 ? -19.039 -0.169 2.317 1.00 84.19 301 ARG A N 1
ATOM 2452 C CA . ARG A 1 301 ? -19.289 1.072 1.584 1.00 84.19 301 ARG A CA 1
ATOM 2453 C C . ARG A 1 301 ? -20.652 1.009 0.901 1.00 84.19 301 ARG A C 1
ATOM 2455 O O . ARG A 1 301 ? -20.961 0.012 0.252 1.00 84.19 301 ARG A O 1
ATOM 2462 N N . GLU A 1 302 ? -21.406 2.091 1.015 1.00 86.44 302 GLU A N 1
ATOM 2463 C CA . GLU A 1 302 ? -22.627 2.358 0.255 1.00 86.44 302 GLU A CA 1
ATOM 2464 C C . GLU A 1 302 ? -22.478 3.683 -0.508 1.00 86.44 302 GLU A C 1
ATOM 2466 O O . GLU A 1 302 ? -21.411 4.300 -0.479 1.00 86.44 302 GLU A O 1
ATOM 2471 N N . GLN A 1 303 ? -23.515 4.100 -1.241 1.00 82.25 303 GLN A N 1
ATOM 2472 C CA . GLN A 1 303 ? -23.437 5.261 -2.138 1.00 82.25 303 GLN A CA 1
ATOM 2473 C C . GLN A 1 303 ? -23.053 6.563 -1.414 1.00 82.25 303 GLN A C 1
ATOM 2475 O O . GLN A 1 303 ? -22.226 7.309 -1.930 1.00 82.25 303 GLN A O 1
ATOM 2480 N N . HIS A 1 304 ? -23.593 6.802 -0.213 1.00 92.25 304 HIS A N 1
ATOM 2481 C CA . HIS A 1 304 ? -23.444 8.079 0.507 1.00 92.25 304 HIS A CA 1
ATOM 2482 C C . HIS A 1 304 ? -22.757 7.956 1.873 1.00 92.25 304 HIS A C 1
ATOM 2484 O O . HIS A 1 304 ? -22.416 8.959 2.492 1.00 92.25 304 HIS A O 1
ATOM 2490 N N . GLN A 1 305 ? -22.526 6.735 2.355 1.00 94.75 305 GLN A N 1
ATOM 2491 C CA . GLN A 1 305 ? -21.987 6.486 3.689 1.00 94.75 305 GLN A CA 1
ATOM 2492 C C . GLN A 1 305 ? -21.159 5.203 3.730 1.00 94.75 305 GLN A C 1
ATOM 2494 O O . GLN A 1 305 ? -21.242 4.345 2.846 1.00 94.75 305 GLN A O 1
ATOM 2499 N N . VAL A 1 306 ? -20.364 5.059 4.783 1.00 91.38 306 VAL A N 1
ATOM 2500 C CA . VAL A 1 306 ? -19.667 3.815 5.114 1.00 91.38 306 VAL A CA 1
ATOM 2501 C C . VAL A 1 306 ? -20.195 3.302 6.443 1.00 91.38 306 VAL A C 1
ATOM 2503 O O . VAL A 1 306 ? -20.206 4.032 7.431 1.00 91.38 306 VAL A O 1
ATOM 2506 N N . HIS A 1 307 ? -20.611 2.039 6.460 1.00 92.19 307 HIS A N 1
ATOM 2507 C CA . HIS A 1 307 ? -21.000 1.319 7.667 1.00 92.19 307 HIS A CA 1
ATOM 2508 C C . HIS A 1 307 ? -19.779 0.662 8.298 1.00 92.19 307 HIS A C 1
ATOM 2510 O O . HIS A 1 307 ? -18.999 -0.016 7.619 1.00 92.19 307 HIS A O 1
ATOM 2516 N N . PHE A 1 308 ? -19.644 0.853 9.602 1.00 92.25 308 PHE A N 1
ATOM 2517 C CA . PHE A 1 308 ? -18.592 0.319 10.450 1.00 92.25 308 PHE A CA 1
ATOM 2518 C C . PHE A 1 308 ? -19.229 -0.667 11.419 1.00 92.25 308 PHE A C 1
ATOM 2520 O O . PHE A 1 308 ? -20.129 -0.299 12.171 1.00 92.25 308 PHE A O 1
ATOM 2527 N N . GLN A 1 309 ? -18.744 -1.903 11.415 1.00 90.38 309 GLN A N 1
ATOM 2528 C CA . GLN A 1 309 ? -19.158 -2.938 12.353 1.00 90.38 309 GLN A CA 1
ATOM 2529 C C . GLN A 1 309 ? -17.950 -3.367 13.184 1.00 90.38 309 GLN A C 1
ATOM 2531 O O . GLN A 1 309 ? -16.969 -3.903 12.660 1.00 90.38 309 GLN A O 1
ATOM 2536 N N . LEU A 1 310 ? -18.040 -3.092 14.478 1.00 87.44 310 LEU A N 1
ATOM 2537 C CA . LEU A 1 310 ? -17.135 -3.530 15.536 1.00 87.44 310 LEU A CA 1
ATOM 2538 C C . LEU A 1 310 ? -17.840 -4.636 16.351 1.00 87.44 310 LEU A C 1
ATOM 2540 O O . LEU A 1 310 ? -19.037 -4.858 16.149 1.00 87.44 310 LEU A O 1
ATOM 2544 N N . PRO A 1 311 ? -17.151 -5.344 17.265 1.00 86.31 311 PRO A N 1
ATOM 2545 C CA . PRO A 1 311 ? -17.761 -6.452 18.004 1.00 86.31 311 PRO A CA 1
ATOM 2546 C C . PRO A 1 311 ? -18.974 -6.045 18.852 1.00 86.31 311 PRO A C 1
ATOM 2548 O O . PRO A 1 311 ? -19.910 -6.822 18.993 1.00 86.31 311 PRO A O 1
ATOM 2551 N N . ASP A 1 312 ? -18.962 -4.830 19.398 1.00 89.44 312 ASP A N 1
ATOM 2552 C CA . ASP A 1 312 ? -19.939 -4.318 20.362 1.00 89.44 312 ASP A CA 1
ATOM 2553 C C . ASP A 1 312 ? -20.862 -3.229 19.789 1.00 89.44 312 ASP A C 1
ATOM 2555 O O . ASP A 1 312 ? -21.777 -2.772 20.472 1.00 89.44 312 ASP A O 1
ATOM 2559 N N . ARG A 1 313 ? -20.627 -2.771 18.552 1.00 92.12 313 ARG A N 1
ATOM 2560 C CA . ARG A 1 313 ? -21.331 -1.613 17.982 1.00 92.12 313 ARG A CA 1
ATOM 2561 C C . ARG A 1 313 ? -21.316 -1.594 16.464 1.00 92.12 313 ARG A C 1
ATOM 2563 O O . ARG A 1 313 ? -20.368 -2.037 15.818 1.00 92.12 313 ARG A O 1
ATOM 2570 N N . THR A 1 314 ? -22.350 -0.983 15.902 1.00 94.12 314 THR A N 1
ATOM 2571 C CA . THR A 1 314 ? -22.439 -0.666 14.477 1.00 94.12 314 THR A CA 1
ATOM 2572 C C . THR A 1 314 ? -22.871 0.783 14.318 1.00 94.12 314 THR A C 1
ATOM 2574 O O . THR A 1 314 ? -23.737 1.254 15.051 1.00 94.12 314 THR A O 1
ATOM 2577 N N . PHE A 1 315 ? -22.262 1.498 13.380 1.00 96.56 315 PHE A N 1
ATOM 2578 C CA . PHE A 1 315 ? -22.630 2.871 13.042 1.00 96.56 315 PHE A CA 1
ATOM 2579 C C . PHE A 1 315 ? -22.268 3.173 11.588 1.00 96.56 315 PHE A C 1
ATOM 2581 O O . PHE A 1 315 ? -21.459 2.471 10.981 1.00 96.56 315 PHE A O 1
ATOM 2588 N N . ALA A 1 316 ? -22.839 4.236 11.031 1.00 95.81 316 ALA A N 1
ATOM 2589 C CA . ALA A 1 316 ? -22.512 4.722 9.697 1.00 95.81 316 ALA A CA 1
ATOM 2590 C C . ALA A 1 316 ? -21.932 6.139 9.764 1.00 95.81 316 ALA A C 1
ATOM 2592 O O . ALA A 1 316 ? -22.271 6.912 10.660 1.00 95.81 316 ALA A O 1
ATOM 2593 N N . ILE A 1 317 ? -21.044 6.469 8.825 1.00 97.56 317 ILE A N 1
ATOM 2594 C CA . ILE A 1 317 ? -20.506 7.823 8.652 1.00 97.56 317 ILE A CA 1
ATOM 2595 C C . ILE A 1 317 ? -20.724 8.251 7.193 1.00 97.56 317 ILE A C 1
ATOM 2597 O O . ILE A 1 317 ? -20.300 7.502 6.302 1.00 97.56 317 ILE A O 1
ATOM 2601 N N . PRO A 1 318 ? -21.337 9.423 6.931 1.00 97.44 318 PRO A N 1
ATOM 2602 C CA . PRO A 1 318 ? -21.400 10.017 5.595 1.00 97.44 318 PRO A CA 1
ATOM 2603 C C . PRO A 1 318 ? -20.010 10.154 4.963 1.00 97.44 318 PRO A C 1
ATOM 2605 O O . PRO A 1 318 ? -19.044 10.466 5.658 1.00 97.44 318 PRO A O 1
ATOM 2608 N N . ILE A 1 319 ? -19.876 9.885 3.660 1.00 93.81 319 ILE A N 1
ATOM 2609 C CA . ILE A 1 319 ? -18.565 9.789 2.985 1.00 93.81 319 ILE A CA 1
ATOM 2610 C C . ILE A 1 319 ? -17.716 11.060 3.144 1.00 93.81 319 ILE A C 1
ATOM 2612 O O . ILE A 1 319 ? -16.502 10.979 3.343 1.00 93.81 319 ILE A O 1
ATOM 2616 N N . ASP A 1 320 ? -18.353 12.219 3.065 1.00 94.56 320 ASP A N 1
ATOM 2617 C CA . ASP A 1 320 ? -17.769 13.549 3.211 1.00 94.56 320 ASP A CA 1
ATOM 2618 C C . ASP A 1 320 ? -17.298 13.845 4.646 1.00 94.56 320 ASP A C 1
ATOM 2620 O O . ASP A 1 320 ? -16.273 14.505 4.831 1.00 94.56 320 ASP A O 1
ATOM 2624 N N . GLU A 1 321 ? -17.953 13.263 5.653 1.00 95.88 321 GLU A N 1
ATOM 2625 C CA . GLU A 1 321 ? -17.584 13.380 7.072 1.00 95.88 321 GLU A CA 1
ATOM 2626 C C . GLU A 1 321 ? -16.517 12.369 7.535 1.00 95.88 321 GLU A C 1
ATOM 2628 O O . GLU A 1 321 ? -16.006 12.463 8.663 1.00 95.88 321 GLU A O 1
ATOM 2633 N N . ILE A 1 322 ? -16.167 11.375 6.706 1.00 95.44 322 ILE A N 1
ATOM 2634 C CA . ILE A 1 322 ? -15.237 10.312 7.109 1.00 95.44 322 ILE A CA 1
ATOM 2635 C C . ILE A 1 322 ? -13.889 10.902 7.511 1.00 95.44 322 ILE A C 1
ATOM 26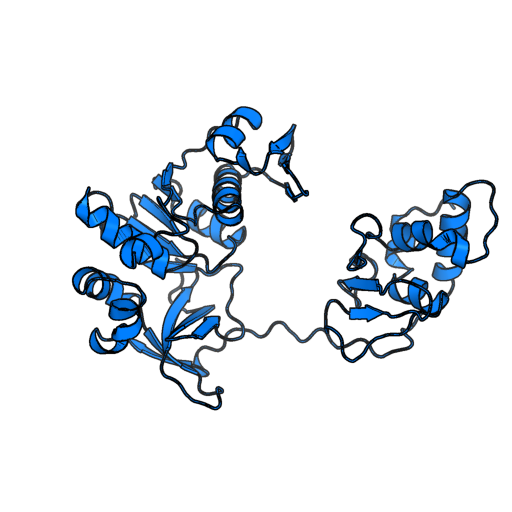37 O O . ILE A 1 322 ? -13.198 11.569 6.739 1.00 95.44 322 ILE A O 1
ATOM 2641 N N . SER A 1 323 ? -13.498 10.599 8.746 1.00 94.44 323 SER A N 1
ATOM 2642 C CA . SER A 1 323 ? -12.224 10.978 9.340 1.00 94.44 323 SER A CA 1
ATOM 2643 C C . SER A 1 323 ? -11.896 10.068 10.521 1.00 94.44 323 SER A C 1
ATOM 2645 O O . SER A 1 323 ? -12.791 9.487 11.143 1.00 94.44 323 SER A O 1
ATOM 2647 N N . LEU A 1 324 ? -10.611 9.991 10.887 1.00 94.75 324 LEU A N 1
ATOM 2648 C CA . LEU A 1 324 ? -10.188 9.269 12.089 1.00 94.75 324 LEU A CA 1
ATOM 2649 C C . LEU A 1 324 ? -10.848 9.836 13.358 1.00 94.75 324 LEU A C 1
ATOM 2651 O O . LEU A 1 324 ? -11.216 9.076 14.248 1.00 94.75 324 LEU A O 1
ATOM 2655 N N . HIS A 1 325 ? -11.031 11.158 13.437 1.00 94.38 325 HIS A N 1
ATOM 2656 C CA . HIS A 1 325 ? -11.707 11.799 14.566 1.00 94.38 325 HIS A CA 1
ATOM 2657 C C . HIS A 1 325 ? -13.171 11.357 14.678 1.00 94.38 325 HIS A C 1
ATOM 2659 O O . HIS A 1 325 ? -13.571 10.859 15.727 1.00 94.38 325 HIS A O 1
ATOM 2665 N N . ARG A 1 326 ? -13.949 11.452 13.590 1.00 95.62 326 ARG A N 1
ATOM 2666 C CA . ARG A 1 326 ? -15.358 11.030 13.578 1.00 95.62 326 ARG A CA 1
ATOM 2667 C C . ARG A 1 326 ? -15.509 9.554 13.942 1.00 95.62 326 ARG A C 1
ATOM 2669 O O . ARG A 1 326 ? -16.369 9.207 14.747 1.00 95.62 326 ARG A O 1
ATOM 2676 N N . PHE A 1 327 ? -14.620 8.706 13.417 1.00 95.31 327 PHE A N 1
ATOM 2677 C CA . PHE A 1 327 ? -14.557 7.295 13.786 1.00 95.31 327 PHE A CA 1
ATOM 2678 C C . PHE A 1 327 ? -14.295 7.099 15.285 1.00 95.31 327 PHE A C 1
ATOM 2680 O O . PHE A 1 327 ? -15.019 6.338 15.918 1.00 95.31 327 PHE A O 1
ATOM 2687 N N . ARG A 1 328 ? -13.312 7.787 15.883 1.00 94.94 328 ARG A N 1
ATOM 2688 C CA . ARG A 1 328 ? -13.029 7.701 17.332 1.00 94.94 328 ARG A CA 1
ATOM 2689 C C . ARG A 1 328 ? -14.233 8.105 18.178 1.00 94.94 328 ARG A C 1
ATOM 2691 O O . ARG A 1 328 ? -14.555 7.412 19.135 1.00 94.94 328 ARG A O 1
ATOM 2698 N N . THR A 1 329 ? -14.919 9.182 17.802 1.00 95.00 329 THR A N 1
ATOM 2699 C CA . THR A 1 329 ? -16.093 9.675 18.534 1.00 95.00 329 THR A CA 1
ATOM 2700 C C . THR A 1 329 ? -17.209 8.634 18.576 1.00 95.00 329 THR A C 1
ATOM 2702 O O . THR A 1 329 ? -17.744 8.365 19.646 1.00 95.00 329 THR A O 1
ATOM 2705 N N . LEU A 1 330 ? -17.523 8.007 17.438 1.00 95.12 330 LEU A N 1
ATOM 2706 C CA . LEU A 1 330 ? -18.618 7.032 17.336 1.00 95.12 330 LEU A CA 1
ATOM 2707 C C . LEU A 1 330 ? -18.230 5.628 17.829 1.00 95.12 330 LEU A C 1
ATOM 2709 O O . LEU A 1 330 ? -19.055 4.898 18.377 1.00 95.12 330 LEU A O 1
ATOM 2713 N N . SER A 1 331 ? -16.963 5.244 17.665 1.00 93.75 331 SER A N 1
ATOM 2714 C CA . SER A 1 331 ? -16.457 3.950 18.137 1.00 93.75 331 SER A CA 1
ATOM 2715 C C . SER A 1 331 ? -16.094 3.937 19.622 1.00 93.75 331 SER A C 1
ATOM 2717 O O . SER A 1 331 ? -15.973 2.862 20.195 1.00 93.75 331 SER A O 1
ATOM 2719 N N . HIS A 1 332 ? -15.882 5.109 20.228 1.00 92.00 332 HIS A N 1
ATOM 2720 C CA . HIS A 1 332 ? -15.271 5.293 21.552 1.00 92.00 332 HIS A CA 1
ATOM 2721 C C . HIS A 1 332 ? -13.885 4.641 21.703 1.00 92.00 332 HIS A C 1
ATOM 2723 O O . HIS A 1 332 ? -13.388 4.462 22.813 1.00 92.00 332 HIS A O 1
ATOM 2729 N N . LEU A 1 333 ? -13.227 4.307 20.590 1.00 89.19 333 LEU A N 1
ATOM 2730 C CA . LEU A 1 333 ? -11.894 3.727 20.605 1.00 89.19 333 LEU A CA 1
ATOM 2731 C C . LEU A 1 333 ? -10.839 4.829 20.717 1.00 89.19 333 LEU A C 1
ATOM 2733 O O . LEU A 1 333 ? -10.688 5.668 19.825 1.00 89.19 333 LEU A O 1
ATOM 2737 N N . ASN A 1 334 ? -10.058 4.799 21.795 1.00 88.12 334 ASN A N 1
ATOM 2738 C CA . ASN A 1 334 ? -8.923 5.696 21.970 1.00 88.12 334 ASN A CA 1
ATOM 2739 C C . ASN A 1 334 ? -7.639 5.050 21.432 1.00 88.12 334 ASN A C 1
ATOM 2741 O O . ASN A 1 334 ? -7.003 4.240 22.100 1.00 88.12 334 ASN A O 1
ATOM 2745 N N . VAL A 1 335 ? -7.253 5.412 20.210 1.00 87.12 335 VAL A N 1
ATOM 2746 C CA . VAL A 1 335 ? -6.037 4.902 19.564 1.00 87.12 335 VAL A CA 1
ATOM 2747 C C . VAL A 1 335 ? -4.961 5.976 19.486 1.00 87.12 335 VAL A C 1
ATOM 2749 O O . VAL A 1 335 ? -5.204 7.065 18.968 1.00 87.12 335 VAL A O 1
ATOM 2752 N N . GLN A 1 336 ? -3.739 5.655 19.911 1.00 88.25 336 GLN A N 1
ATOM 2753 C CA . GLN A 1 336 ? -2.574 6.512 19.687 1.00 88.25 336 GLN A CA 1
ATOM 2754 C C . GLN A 1 336 ? -2.078 6.362 18.242 1.00 88.25 336 GLN A C 1
ATOM 2756 O O . GLN A 1 336 ? -1.242 5.511 17.940 1.00 88.25 336 GLN A O 1
ATOM 2761 N N . LEU A 1 337 ? -2.643 7.179 17.352 1.00 93.81 337 LEU A N 1
ATOM 2762 C CA . LEU A 1 337 ? -2.297 7.281 15.934 1.00 93.81 337 LEU A CA 1
ATOM 2763 C C . LEU A 1 337 ? -2.443 8.744 15.501 1.00 93.81 337 LEU A C 1
ATOM 2765 O O . LEU A 1 337 ? -3.456 9.377 15.813 1.00 93.81 337 LEU A O 1
ATOM 2769 N N . VAL A 1 338 ? -1.450 9.289 14.807 1.00 93.69 338 VAL A N 1
ATOM 2770 C CA . VAL A 1 338 ? -1.483 10.679 14.329 1.00 93.69 338 VAL A CA 1
ATOM 2771 C C . VAL A 1 338 ? -1.617 10.690 12.813 1.00 93.69 338 VAL A C 1
ATOM 2773 O O . VAL A 1 338 ? -0.864 10.027 12.114 1.00 93.69 338 VAL A O 1
ATOM 2776 N N . GLU A 1 339 ? -2.573 11.448 12.296 1.00 94.81 339 GLU A N 1
ATOM 2777 C CA . GLU A 1 339 ? -2.821 11.546 10.860 1.00 94.81 339 GLU A CA 1
ATOM 2778 C C . GLU A 1 339 ? -2.215 12.843 10.314 1.00 94.81 339 GLU A C 1
ATOM 2780 O O . GLU A 1 339 ? -2.510 13.928 10.816 1.00 94.81 339 GLU A O 1
ATOM 2785 N N . TYR A 1 340 ? -1.386 12.730 9.278 1.00 94.69 340 TYR A N 1
ATOM 2786 C CA . TYR A 1 340 ? -0.950 13.846 8.446 1.00 94.69 340 TYR A CA 1
ATOM 2787 C C . TYR A 1 340 ? -1.664 13.752 7.102 1.00 94.69 340 TYR A C 1
ATOM 2789 O O . TYR A 1 340 ? -1.522 12.758 6.393 1.00 94.69 340 TYR A O 1
ATOM 2797 N N . ARG A 1 341 ? -2.416 14.795 6.743 1.00 91.75 341 ARG A N 1
ATOM 2798 C CA . ARG A 1 341 ? -3.132 14.860 5.464 1.00 91.75 341 ARG A CA 1
ATOM 2799 C C . ARG A 1 341 ? -2.432 15.803 4.487 1.00 91.75 341 ARG A C 1
ATOM 2801 O O . ARG A 1 341 ? -2.016 16.886 4.915 1.00 91.75 341 ARG A O 1
ATOM 2808 N N . PRO A 1 342 ? -2.330 15.437 3.200 1.00 92.31 342 PRO A N 1
ATOM 2809 C CA . PRO A 1 342 ? -1.880 16.366 2.178 1.00 92.31 342 PRO A CA 1
ATOM 2810 C C . PRO A 1 342 ? -2.929 17.468 1.960 1.00 92.31 342 PRO A C 1
ATOM 2812 O O . PRO A 1 342 ? -4.114 17.289 2.248 1.00 92.31 342 PRO A O 1
ATOM 2815 N N . ARG A 1 343 ? -2.482 18.631 1.469 1.00 87.56 343 ARG A N 1
ATOM 2816 C CA . ARG A 1 343 ? -3.375 19.740 1.072 1.00 87.56 343 ARG A CA 1
ATOM 2817 C C . ARG A 1 343 ? -4.010 19.520 -0.309 1.00 87.56 343 ARG A C 1
ATOM 2819 O O . ARG A 1 343 ? -4.998 20.175 -0.616 1.00 87.56 343 ARG A O 1
ATOM 2826 N N . GLY A 1 344 ? -3.445 18.611 -1.104 1.00 87.69 344 GLY A N 1
ATOM 2827 C CA . GLY A 1 344 ? -3.988 18.123 -2.372 1.00 87.69 344 GLY A CA 1
ATOM 2828 C C . GLY A 1 344 ? -4.443 16.666 -2.265 1.00 87.69 344 GLY A C 1
ATOM 2829 O O . GLY A 1 344 ? -4.795 16.193 -1.184 1.00 87.69 344 GLY A O 1
ATOM 2830 N N . LYS A 1 345 ? -4.414 15.938 -3.384 1.00 89.56 345 LYS A N 1
ATOM 2831 C CA . LYS A 1 345 ? -4.765 14.512 -3.442 1.00 89.56 345 LYS A CA 1
ATOM 2832 C C . LYS A 1 345 ? -3.795 13.652 -2.631 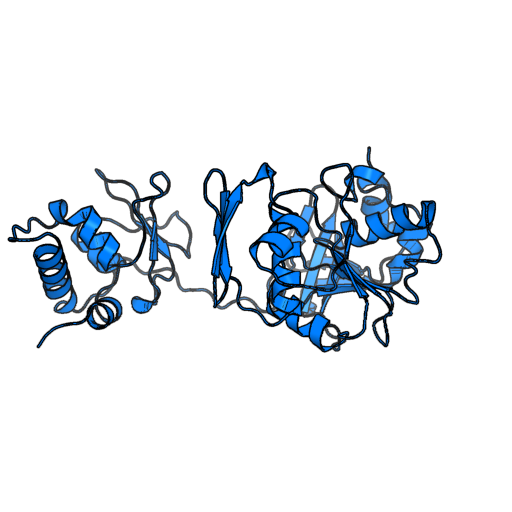1.00 89.56 345 LYS A C 1
ATOM 2834 O O . LYS A 1 345 ? -4.229 12.839 -1.819 1.00 89.56 345 LYS A O 1
ATOM 2839 N N . ASP A 1 346 ? -2.501 13.845 -2.855 1.00 93.50 346 ASP A N 1
ATOM 2840 C CA . ASP A 1 346 ? -1.412 13.083 -2.246 1.00 93.50 346 ASP A CA 1
ATOM 2841 C C . ASP A 1 346 ? -0.206 14.001 -1.956 1.00 93.50 346 ASP A C 1
ATOM 2843 O O . ASP A 1 346 ? -0.192 15.182 -2.324 1.00 93.50 346 ASP A O 1
ATOM 2847 N N . PHE A 1 347 ? 0.796 13.496 -1.228 1.00 95.31 347 PHE A N 1
ATOM 2848 C CA . PHE A 1 347 ? 1.985 14.290 -0.889 1.00 95.31 347 PHE A CA 1
ATOM 2849 C C . PHE A 1 347 ? 2.890 14.533 -2.099 1.00 95.31 347 PHE A C 1
ATOM 2851 O O . PHE A 1 347 ? 3.625 15.521 -2.112 1.00 95.31 347 PHE A O 1
ATOM 2858 N N . ASN A 1 348 ? 2.857 13.657 -3.107 1.00 95.69 348 ASN A N 1
ATOM 2859 C CA . ASN A 1 348 ? 3.652 13.832 -4.314 1.00 95.69 348 ASN A CA 1
ATOM 2860 C C . ASN A 1 348 ? 3.151 14.998 -5.168 1.00 95.69 348 ASN A C 1
ATOM 2862 O O . ASN A 1 348 ? 3.959 15.773 -5.673 1.00 95.69 348 ASN A O 1
ATOM 2866 N N . GLN A 1 349 ? 1.835 15.156 -5.277 1.00 94.69 349 GLN A N 1
ATOM 2867 C CA . GLN A 1 349 ? 1.203 16.252 -5.995 1.00 94.69 349 GLN A CA 1
ATOM 2868 C C . GLN A 1 349 ? 1.665 17.608 -5.451 1.00 94.69 349 GLN A C 1
ATOM 2870 O O . GLN A 1 349 ? 2.027 18.477 -6.235 1.00 94.69 349 GLN A O 1
ATOM 2875 N N . MET A 1 350 ? 1.783 17.746 -4.127 1.00 94.44 350 MET A N 1
ATOM 2876 C CA . MET A 1 350 ? 2.282 18.965 -3.471 1.00 94.44 350 MET A CA 1
ATOM 2877 C C . MET A 1 350 ? 3.738 19.334 -3.828 1.00 94.44 350 MET A C 1
ATOM 2879 O O . MET A 1 350 ? 4.205 20.401 -3.433 1.00 94.44 350 MET A O 1
ATOM 2883 N N . LEU A 1 351 ? 4.489 18.442 -4.486 1.00 93.69 351 LEU A N 1
ATOM 2884 C CA . LEU A 1 351 ? 5.837 18.713 -4.998 1.00 93.69 351 LEU A CA 1
ATOM 2885 C C . LEU A 1 351 ? 5.872 19.042 -6.493 1.00 93.69 351 LEU A C 1
ATOM 2887 O O . LEU A 1 351 ? 6.901 19.509 -6.977 1.00 93.69 351 LEU A O 1
ATOM 2891 N N . THR A 1 352 ? 4.806 18.725 -7.227 1.00 89.19 352 THR A N 1
ATOM 2892 C CA . THR A 1 352 ? 4.738 18.867 -8.690 1.00 89.19 352 THR A CA 1
ATOM 2893 C C . THR A 1 352 ? 3.763 19.942 -9.158 1.00 89.19 352 THR A C 1
ATOM 2895 O O . THR A 1 352 ? 3.742 20.248 -10.349 1.00 89.19 352 THR A O 1
ATOM 2898 N N . GLU A 1 353 ? 2.943 20.452 -8.241 1.00 74.94 353 GLU A N 1
ATOM 2899 C CA . GLU A 1 353 ? 2.228 21.728 -8.346 1.00 74.94 353 GLU A CA 1
ATOM 2900 C C . GLU A 1 353 ? 3.167 22.879 -7.990 1.00 74.94 353 GLU A C 1
ATOM 2902 O O . GLU A 1 353 ? 3.108 23.903 -8.706 1.00 74.94 353 GLU A O 1
#